Protein AF-A0A7C2F2J6-F1 (afdb_monomer_lite)

Structure (mmCIF, N/CA/C/O backbone):
data_AF-A0A7C2F2J6-F1
#
_entry.id   AF-A0A7C2F2J6-F1
#
loop_
_atom_site.group_PDB
_atom_site.id
_atom_site.type_symbol
_atom_site.label_atom_id
_atom_site.label_alt_id
_atom_site.label_comp_id
_atom_site.label_asym_id
_atom_site.label_entity_id
_atom_site.label_seq_id
_atom_site.pdbx_PDB_ins_code
_atom_site.Cartn_x
_atom_site.Cartn_y
_atom_site.Cartn_z
_atom_site.occupancy
_atom_site.B_iso_or_equiv
_atom_site.auth_seq_id
_atom_site.auth_comp_id
_atom_site.auth_asym_id
_atom_site.auth_atom_id
_atom_site.pdbx_PDB_model_num
ATOM 1 N N . MET A 1 1 ? 31.894 -34.879 18.250 1.00 80.88 1 MET A N 1
ATOM 2 C CA . MET A 1 1 ? 32.025 -33.458 18.671 1.00 80.88 1 MET A CA 1
ATOM 3 C C . MET A 1 1 ? 30.676 -32.780 18.484 1.00 80.88 1 MET A C 1
ATOM 5 O O . MET A 1 1 ? 29.931 -33.249 17.642 1.00 80.88 1 MET A O 1
ATOM 9 N N . ARG A 1 2 ? 30.322 -31.729 19.232 1.00 84.75 2 ARG A N 1
ATOM 10 C CA . ARG A 1 2 ? 29.063 -30.993 18.991 1.00 84.75 2 ARG A CA 1
ATOM 11 C C . ARG A 1 2 ? 29.305 -29.788 18.092 1.00 84.75 2 ARG A C 1
ATOM 13 O O . ARG A 1 2 ? 30.298 -29.083 18.260 1.00 84.75 2 ARG A O 1
ATOM 20 N N . CYS A 1 3 ? 28.419 -29.567 17.124 1.00 84.44 3 CYS A N 1
ATOM 21 C CA . CYS A 1 3 ? 28.500 -28.406 16.245 1.00 84.44 3 CYS A CA 1
ATOM 22 C C . CYS A 1 3 ? 28.241 -27.110 17.037 1.00 84.44 3 CYS A C 1
ATOM 24 O O . CYS A 1 3 ? 27.195 -27.014 17.674 1.00 84.44 3 CYS A O 1
ATOM 26 N N . PRO A 1 4 ? 29.103 -26.080 16.946 1.00 84.50 4 PRO A N 1
ATOM 27 C CA . PRO A 1 4 ? 28.895 -24.821 17.669 1.00 84.50 4 PRO A CA 1
ATOM 28 C C . PRO A 1 4 ? 27.676 -24.030 17.174 1.00 84.50 4 PRO A C 1
ATOM 30 O O . PRO A 1 4 ? 27.180 -23.166 17.882 1.00 84.50 4 PRO A O 1
ATOM 33 N N . LYS A 1 5 ? 27.198 -24.306 15.953 1.00 87.38 5 LYS A N 1
ATOM 34 C CA . LYS A 1 5 ? 26.094 -23.563 15.330 1.00 87.38 5 LYS A CA 1
ATOM 35 C C . LYS A 1 5 ? 24.719 -24.184 15.581 1.00 87.38 5 LYS A C 1
ATOM 37 O O . LYS A 1 5 ? 23.742 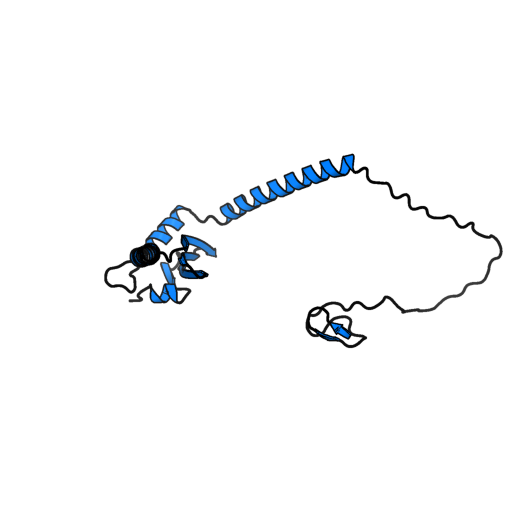-23.456 15.654 1.00 87.38 5 LYS A O 1
ATOM 42 N N . CYS A 1 6 ? 24.624 -25.512 15.649 1.00 90.75 6 CYS A N 1
ATOM 43 C CA . CYS A 1 6 ? 23.332 -26.212 15.733 1.00 90.75 6 CYS A CA 1
ATOM 44 C C . CYS A 1 6 ? 23.275 -27.300 16.813 1.00 90.75 6 CYS A C 1
ATOM 46 O O . CYS A 1 6 ? 22.290 -28.023 16.897 1.00 90.75 6 CYS A O 1
ATOM 48 N N . SER A 1 7 ? 24.330 -27.447 17.619 1.00 90.12 7 SER A N 1
ATOM 49 C CA . SER A 1 7 ? 24.439 -28.417 18.720 1.00 90.12 7 SER A CA 1
ATOM 50 C C . SER A 1 7 ? 24.309 -29.898 18.337 1.00 90.12 7 SER 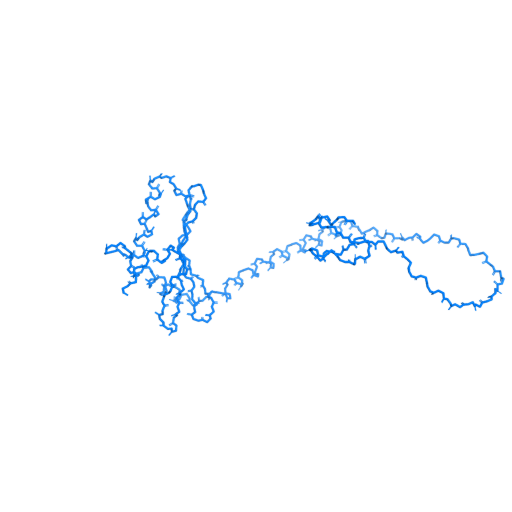A C 1
ATOM 52 O O . SER A 1 7 ? 24.452 -30.757 19.203 1.00 90.12 7 SER A O 1
ATOM 54 N N . THR A 1 8 ? 24.121 -30.221 17.054 1.00 91.00 8 THR A N 1
ATOM 55 C CA . THR A 1 8 ? 24.079 -31.594 16.542 1.00 91.00 8 THR A CA 1
ATOM 56 C C . THR A 1 8 ? 25.406 -32.309 16.797 1.00 91.00 8 THR A C 1
ATOM 58 O O . THR A 1 8 ? 26.483 -31.731 16.601 1.00 91.00 8 THR A O 1
ATOM 61 N N . GLU A 1 9 ? 25.337 -33.572 17.218 1.00 90.31 9 GLU A N 1
ATOM 62 C CA . GLU A 1 9 ? 26.512 -34.430 17.361 1.00 90.31 9 GLU A CA 1
ATOM 63 C C . GLU A 1 9 ? 27.071 -34.822 15.991 1.00 90.31 9 GLU A C 1
ATOM 65 O O . GLU A 1 9 ? 26.417 -35.456 15.168 1.00 90.31 9 GLU A O 1
ATOM 70 N N . THR A 1 10 ? 28.309 -34.406 15.741 1.00 83.81 10 THR A N 1
ATOM 71 C CA . THR A 1 10 ? 29.086 -34.713 14.544 1.00 83.81 10 THR A CA 1
ATOM 72 C C . THR A 1 10 ? 30.091 -35.831 14.826 1.00 83.81 10 THR A C 1
ATOM 74 O O . THR A 1 10 ? 30.872 -35.713 15.786 1.00 83.81 10 THR A O 1
ATOM 77 N N . PRO A 1 11 ? 30.157 -36.878 13.982 1.00 82.75 11 PRO A N 1
ATOM 78 C CA . PRO A 1 11 ? 31.212 -37.876 14.067 1.00 82.75 11 PRO A CA 1
ATOM 79 C C . PRO A 1 11 ? 32.572 -37.250 13.746 1.00 82.75 11 PRO A C 1
ATOM 81 O O . PRO A 1 11 ? 32.680 -36.231 13.064 1.00 82.75 11 PRO A O 1
ATOM 84 N N . ASN A 1 12 ? 33.631 -37.855 14.279 1.00 76.56 12 ASN A N 1
ATOM 85 C CA . ASN A 1 12 ? 34.980 -37.297 14.249 1.00 76.56 12 ASN A CA 1
ATOM 86 C C . ASN A 1 12 ? 35.609 -37.221 12.845 1.00 76.56 12 ASN A C 1
ATOM 88 O O . ASN A 1 12 ? 36.629 -36.549 12.709 1.00 76.56 12 ASN A O 1
ATOM 92 N N . GLU A 1 13 ? 35.021 -37.879 11.851 1.00 79.25 13 GLU A N 1
ATOM 93 C CA . GLU A 1 13 ? 35.526 -37.983 10.476 1.00 79.25 13 GLU A CA 1
ATOM 94 C C . GLU A 1 13 ? 34.664 -37.211 9.464 1.00 79.25 13 GLU A C 1
ATOM 96 O O . GLU A 1 13 ? 35.020 -37.110 8.293 1.00 79.25 13 GLU A O 1
ATOM 101 N N . ALA A 1 14 ? 33.534 -36.638 9.894 1.00 76.44 14 ALA A N 1
ATOM 102 C CA . ALA A 1 14 ? 32.680 -35.870 8.998 1.00 76.44 14 ALA A CA 1
ATOM 103 C C . ALA A 1 14 ? 33.333 -34.531 8.644 1.00 76.44 14 ALA A C 1
ATOM 105 O O . ALA A 1 14 ? 33.612 -33.731 9.528 1.00 76.44 14 ALA A O 1
ATOM 106 N N . LEU A 1 15 ? 33.509 -34.270 7.345 1.00 82.06 15 LEU A N 1
ATOM 107 C CA . LEU A 1 15 ? 34.025 -33.001 6.810 1.00 82.06 15 LEU A CA 1
ATOM 108 C C . LEU A 1 15 ? 33.108 -31.808 7.138 1.00 82.06 15 LEU A C 1
ATOM 110 O O . LEU A 1 15 ? 33.581 -30.691 7.356 1.00 82.06 15 LEU A O 1
ATOM 114 N N . CYS A 1 16 ? 31.798 -32.054 7.210 1.00 86.88 16 CYS A N 1
ATOM 115 C CA . CYS A 1 16 ? 30.771 -31.052 7.482 1.00 86.88 16 CYS A CA 1
ATOM 116 C C . CYS A 1 16 ? 29.768 -31.558 8.523 1.00 86.88 16 CYS A C 1
ATOM 118 O O . CYS A 1 16 ? 29.510 -32.756 8.638 1.00 86.88 16 CYS A O 1
ATOM 120 N N . CYS A 1 17 ? 29.149 -30.634 9.257 1.00 87.12 17 CYS A N 1
ATOM 121 C CA . CYS A 1 17 ? 28.048 -30.954 10.156 1.00 87.12 17 CYS A CA 1
ATOM 122 C C . CYS A 1 17 ? 26.805 -31.421 9.376 1.00 87.12 17 CYS A C 1
ATOM 124 O O . CYS A 1 17 ? 26.392 -30.714 8.456 1.00 87.12 17 CYS A O 1
ATOM 126 N N . PRO A 1 18 ? 26.154 -32.540 9.750 1.00 85.56 18 PRO A N 1
ATOM 127 C CA . PRO A 1 18 ? 24.974 -33.025 9.041 1.00 85.56 18 PRO A CA 1
ATOM 128 C C . PRO A 1 18 ? 23.754 -32.114 9.238 1.00 85.56 18 PRO A C 1
ATOM 130 O O . PRO A 1 18 ? 22.928 -32.015 8.340 1.00 85.56 18 PRO A O 1
ATOM 133 N N . GLY A 1 19 ? 23.658 -31.407 10.372 1.00 86.25 19 GLY A N 1
ATOM 134 C CA . GLY A 1 19 ? 22.521 -30.530 10.668 1.00 86.25 19 GLY A CA 1
ATOM 135 C C . GLY A 1 19 ? 22.554 -29.202 9.908 1.00 86.25 19 GLY A C 1
ATOM 136 O O . GLY A 1 19 ? 21.539 -28.758 9.385 1.00 86.25 19 GLY A O 1
ATOM 137 N N . CYS A 1 20 ? 23.720 -28.554 9.821 1.00 89.50 20 CYS A N 1
ATOM 138 C CA . CYS A 1 20 ? 23.822 -27.191 9.280 1.00 89.50 20 CYS A CA 1
ATOM 139 C C . CYS A 1 20 ? 24.872 -27.012 8.175 1.00 89.50 20 CYS A C 1
ATOM 141 O O . CYS A 1 20 ? 25.168 -25.876 7.803 1.00 89.50 20 CYS A O 1
ATOM 143 N N . LYS A 1 21 ? 25.466 -28.110 7.682 1.00 87.62 21 LYS A N 1
ATOM 144 C CA . LYS A 1 21 ? 26.523 -28.144 6.650 1.00 87.62 21 LYS A CA 1
ATOM 145 C C . LYS A 1 21 ? 27.760 -27.284 6.952 1.00 87.62 21 LYS A C 1
ATOM 147 O O . LYS A 1 21 ? 28.563 -27.028 6.062 1.00 87.62 21 LYS A O 1
ATOM 152 N N . LEU A 1 22 ? 27.951 -26.863 8.203 1.00 85.81 22 LEU A N 1
ATOM 153 C CA . LEU A 1 22 ? 29.124 -26.092 8.609 1.00 85.81 22 LEU A CA 1
ATOM 154 C C . LEU A 1 22 ? 30.382 -26.985 8.556 1.00 85.81 22 LEU A C 1
ATOM 156 O O . LEU A 1 22 ? 30.344 -28.074 9.140 1.00 85.81 22 LEU A O 1
ATOM 160 N N . PRO A 1 23 ? 31.481 -26.562 7.902 1.00 83.50 23 PRO A N 1
ATOM 161 C CA . PRO A 1 23 ? 32.717 -27.339 7.848 1.00 83.50 23 PRO A CA 1
ATOM 162 C C . PRO A 1 23 ? 33.289 -27.514 9.255 1.00 83.50 23 PRO A C 1
ATOM 164 O O . PRO A 1 23 ? 33.385 -26.555 10.026 1.00 83.50 23 PRO A O 1
ATOM 167 N N . THR A 1 24 ? 33.631 -28.748 9.626 1.00 75.00 24 THR A N 1
ATOM 168 C CA . THR A 1 24 ? 34.161 -29.003 10.968 1.00 75.00 24 THR A CA 1
ATOM 169 C C . THR A 1 24 ? 35.626 -28.580 11.054 1.00 75.00 24 THR A C 1
ATOM 171 O O . THR A 1 24 ? 36.406 -28.896 10.153 1.00 75.00 24 THR A O 1
ATOM 174 N N . PRO A 1 25 ? 36.047 -27.922 12.145 1.00 63.84 25 PRO A N 1
ATOM 175 C CA . PRO A 1 25 ? 37.443 -27.585 12.355 1.00 63.84 25 PRO A CA 1
ATOM 176 C C . PRO A 1 25 ? 38.203 -28.851 12.762 1.00 63.84 25 PRO A C 1
ATOM 178 O O . PRO A 1 25 ? 38.284 -29.185 13.943 1.00 63.84 25 PRO A O 1
ATOM 181 N N . LYS A 1 26 ? 38.761 -29.586 11.798 1.00 63.88 26 LYS A N 1
ATOM 182 C CA . LYS A 1 26 ? 39.763 -30.612 12.096 1.00 63.88 26 LYS A CA 1
ATOM 183 C C . LYS A 1 26 ? 41.024 -30.445 11.268 1.00 63.88 26 LYS A C 1
ATOM 185 O O . LYS A 1 26 ? 41.080 -30.784 10.096 1.00 63.88 26 LYS A O 1
ATOM 190 N N . GLY A 1 27 ? 42.030 -29.922 11.972 1.00 46.56 27 GLY A N 1
ATOM 191 C CA . GLY A 1 27 ? 43.364 -30.501 12.088 1.00 46.56 27 GLY A CA 1
ATOM 192 C C . GLY A 1 27 ? 43.947 -31.111 10.823 1.00 46.56 27 GLY A C 1
ATOM 193 O O . GLY A 1 27 ? 43.810 -32.309 10.600 1.00 46.56 27 GLY A O 1
ATOM 194 N N . ASN A 1 28 ? 44.701 -30.293 10.089 1.00 45.41 28 ASN A N 1
ATOM 195 C CA . ASN A 1 28 ? 45.751 -30.740 9.180 1.00 45.41 28 ASN A CA 1
ATOM 196 C C . ASN A 1 28 ? 46.657 -31.746 9.894 1.00 45.41 28 ASN A C 1
ATOM 198 O O . ASN A 1 28 ? 47.560 -31.349 10.626 1.00 45.41 28 ASN A O 1
ATOM 202 N N . ASN A 1 29 ? 46.417 -33.037 9.701 1.00 48.28 29 ASN A N 1
ATOM 203 C CA . ASN A 1 29 ? 47.310 -34.075 10.172 1.00 48.28 29 ASN A CA 1
ATOM 204 C C . ASN A 1 29 ? 47.144 -35.335 9.313 1.00 48.28 29 ASN A C 1
ATOM 206 O O . ASN A 1 29 ? 46.146 -36.039 9.392 1.00 48.28 29 ASN A O 1
ATOM 210 N N . TYR A 1 30 ? 48.206 -35.601 8.548 1.00 44.09 30 TYR A N 1
ATOM 211 C CA . TYR A 1 30 ? 48.602 -36.883 7.963 1.00 44.09 30 TYR A CA 1
ATOM 212 C C . TYR A 1 30 ? 47.801 -37.440 6.780 1.00 44.09 30 TYR A C 1
ATOM 214 O O . TYR A 1 30 ? 46.991 -38.343 6.927 1.00 44.09 30 TYR A O 1
ATOM 222 N N . LEU A 1 31 ? 48.269 -37.104 5.574 1.00 45.59 31 LEU A N 1
ATOM 223 C CA . LEU A 1 31 ? 48.591 -38.140 4.589 1.00 45.59 31 LEU A CA 1
ATOM 224 C C . LEU A 1 31 ? 50.066 -38.008 4.179 1.00 45.59 31 LEU A C 1
ATOM 226 O O . LEU A 1 31 ? 50.455 -37.200 3.341 1.00 45.59 31 LEU A O 1
ATOM 230 N N . LYS A 1 32 ? 50.897 -38.804 4.865 1.00 45.44 32 LYS A N 1
ATOM 231 C CA . LYS A 1 32 ? 52.253 -39.200 4.471 1.00 45.44 32 LYS A CA 1
ATOM 232 C C . LYS A 1 32 ? 52.131 -40.263 3.373 1.00 45.44 32 LYS A C 1
ATOM 234 O O . LYS A 1 32 ? 51.701 -41.374 3.662 1.00 45.44 32 LYS A O 1
ATOM 239 N N . THR A 1 33 ? 52.650 -39.981 2.188 1.00 43.94 33 THR A N 1
ATOM 240 C CA . THR A 1 33 ? 53.048 -40.985 1.182 1.00 43.94 33 THR A CA 1
ATOM 241 C C . THR A 1 33 ? 54.410 -40.547 0.638 1.00 43.94 33 THR A C 1
ATOM 243 O O . THR A 1 33 ? 54.524 -39.585 -0.105 1.00 43.94 33 THR A O 1
ATOM 246 N N . LYS A 1 34 ? 55.508 -40.953 1.290 1.00 40.62 34 LYS A N 1
ATOM 247 C CA . LYS A 1 34 ? 56.390 -42.075 0.908 1.00 40.62 34 LYS A CA 1
ATOM 248 C C . LYS A 1 34 ? 56.748 -42.114 -0.586 1.00 40.62 34 LYS A C 1
ATOM 250 O O . LYS A 1 34 ? 55.949 -42.558 -1.397 1.00 40.62 34 LYS A O 1
ATOM 255 N N . GLY A 1 35 ? 58.022 -41.828 -0.878 1.00 37.97 35 GLY A N 1
ATOM 256 C CA . GLY A 1 35 ? 58.762 -42.525 -1.934 1.00 37.97 35 GLY A CA 1
ATOM 257 C C . GLY A 1 35 ? 59.598 -41.649 -2.865 1.00 37.97 35 GLY A C 1
ATOM 258 O O . GLY A 1 35 ? 59.141 -41.316 -3.947 1.00 37.97 35 GLY A O 1
ATOM 259 N N . LYS A 1 36 ? 60.869 -41.395 -2.531 1.00 41.28 36 LYS A N 1
ATOM 260 C CA . LYS A 1 36 ? 62.009 -42.133 -3.114 1.00 41.28 36 LYS A CA 1
ATOM 261 C C . LYS A 1 36 ? 63.347 -41.560 -2.638 1.00 41.28 36 LYS A C 1
ATOM 263 O O . LYS A 1 36 ? 63.560 -40.359 -2.559 1.00 41.28 36 LYS A O 1
ATOM 268 N N . SER A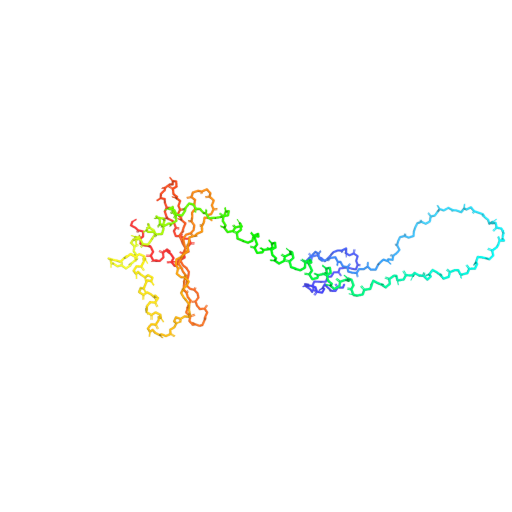 1 37 ? 64.207 -42.506 -2.288 1.00 41.19 37 SER A N 1
ATOM 269 C CA . SER A 1 37 ? 65.587 -42.386 -1.833 1.00 41.19 37 SER A CA 1
ATOM 270 C C . SER A 1 37 ? 66.523 -42.160 -3.019 1.00 41.19 37 SER A C 1
ATOM 272 O O . SER A 1 37 ? 66.458 -42.942 -3.965 1.00 41.19 37 SER A O 1
ATOM 274 N N . VAL A 1 38 ? 67.427 -41.177 -2.927 1.00 46.72 38 VAL A N 1
ATOM 275 C CA . VAL A 1 38 ? 68.755 -41.227 -3.561 1.00 46.72 38 VAL A CA 1
ATOM 276 C C . VAL A 1 38 ? 69.776 -40.565 -2.622 1.00 46.72 38 VAL A C 1
ATOM 278 O O . VAL A 1 38 ? 69.721 -39.368 -2.382 1.00 46.72 38 VAL A O 1
ATOM 281 N N . ARG A 1 39 ? 70.613 -41.443 -2.055 1.00 46.69 39 ARG A N 1
ATOM 282 C CA . ARG A 1 39 ? 72.011 -41.394 -1.566 1.00 46.69 39 ARG A CA 1
ATOM 283 C C . ARG A 1 39 ? 72.743 -40.082 -1.177 1.00 46.69 39 ARG A C 1
ATOM 285 O O . ARG A 1 39 ? 72.438 -39.009 -1.674 1.00 46.69 39 ARG A O 1
ATOM 292 N N . PRO A 1 40 ? 73.739 -40.208 -0.267 1.00 52.56 40 PRO A N 1
ATOM 293 C CA . PRO A 1 40 ? 74.298 -39.114 0.517 1.00 52.56 40 PRO A CA 1
ATOM 294 C C . PRO A 1 40 ? 75.471 -38.454 -0.203 1.00 52.56 40 PRO A C 1
ATOM 296 O O . PRO A 1 40 ? 76.320 -39.153 -0.751 1.00 52.56 40 PRO A O 1
ATOM 299 N N . ASP A 1 41 ? 75.556 -37.130 -0.121 1.00 46.06 41 ASP A N 1
ATOM 300 C CA . ASP A 1 41 ? 76.780 -36.428 -0.474 1.00 46.06 41 ASP A CA 1
ATOM 301 C C . ASP A 1 41 ? 77.221 -35.511 0.662 1.00 46.06 41 ASP A C 1
ATOM 303 O O . ASP A 1 41 ? 76.429 -34.864 1.357 1.00 46.06 41 ASP A O 1
ATOM 307 N N . ALA A 1 42 ? 78.515 -35.591 0.907 1.00 46.88 42 ALA A N 1
ATOM 308 C CA . ALA A 1 42 ? 79.192 -35.075 2.062 1.00 46.88 42 ALA A CA 1
ATOM 309 C C . ALA A 1 42 ? 79.417 -33.569 1.921 1.00 46.88 42 ALA A C 1
ATOM 311 O O . ALA A 1 42 ? 79.712 -33.042 0.854 1.00 46.88 42 ALA A O 1
ATOM 312 N N . GLY A 1 43 ? 79.396 -32.886 3.062 1.00 50.12 43 GLY A N 1
ATOM 313 C CA . GLY A 1 43 ? 80.071 -31.605 3.189 1.00 50.12 43 GLY A CA 1
ATOM 314 C C . GLY A 1 43 ? 79.207 -30.390 2.879 1.00 50.12 43 GLY A C 1
ATOM 315 O O . GLY A 1 43 ? 78.960 -30.037 1.733 1.00 50.12 43 GLY A O 1
ATOM 316 N N . LYS A 1 44 ? 78.888 -29.679 3.966 1.00 48.81 44 LYS A N 1
ATOM 317 C CA . LYS A 1 44 ? 78.910 -28.212 4.145 1.00 48.81 44 LYS A CA 1
ATOM 318 C C . LYS A 1 44 ? 77.717 -27.797 4.996 1.00 48.81 44 LYS A C 1
ATOM 320 O O . LYS A 1 44 ? 76.585 -27.751 4.538 1.00 48.81 44 LYS A O 1
ATOM 325 N N . LYS A 1 45 ? 78.002 -27.467 6.260 1.00 58.88 45 LYS A N 1
ATOM 326 C CA . LYS A 1 45 ? 77.071 -26.825 7.197 1.00 58.88 45 LYS A CA 1
ATOM 327 C C . LYS A 1 45 ? 76.500 -25.54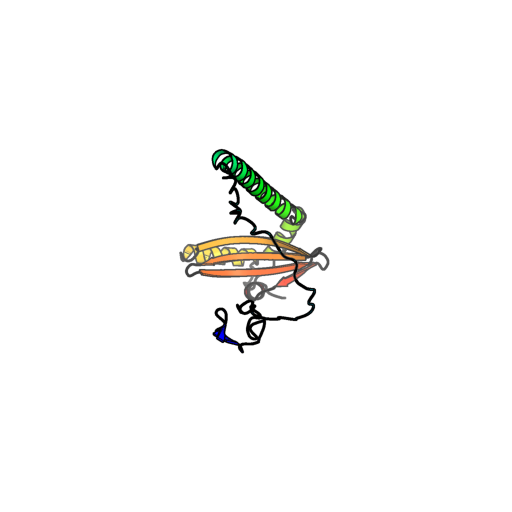6 6.553 1.00 58.88 45 LYS A C 1
ATOM 329 O O . LYS A 1 45 ? 77.270 -24.600 6.368 1.00 58.88 45 LYS A O 1
ATOM 334 N N . PRO A 1 46 ? 75.191 -25.446 6.255 1.00 49.94 46 PRO A N 1
ATOM 335 C CA . PRO A 1 46 ? 74.611 -24.174 5.867 1.00 49.94 46 PRO A CA 1
ATOM 336 C C . PRO A 1 46 ? 74.269 -23.374 7.128 1.00 49.94 46 PRO A C 1
ATOM 338 O O . PRO A 1 46 ? 73.506 -23.807 7.993 1.00 49.94 46 PRO A O 1
ATOM 341 N N . LYS A 1 47 ? 74.873 -22.186 7.231 1.00 51.28 47 LYS A N 1
ATOM 342 C CA . LYS A 1 47 ? 74.545 -21.139 8.205 1.00 51.28 47 LYS A CA 1
ATOM 343 C C . LYS A 1 47 ? 73.024 -20.936 8.262 1.00 51.28 47 LYS A C 1
ATOM 345 O O . LYS A 1 47 ? 72.400 -20.702 7.228 1.00 51.28 47 LYS A O 1
ATOM 350 N N . LYS A 1 48 ? 72.448 -20.947 9.471 1.00 46.75 48 LYS A N 1
ATOM 351 C CA . LYS A 1 48 ? 71.110 -20.402 9.754 1.00 46.75 48 LYS A CA 1
ATOM 352 C C . LYS A 1 48 ? 71.073 -18.940 9.291 1.00 46.75 48 LYS A C 1
ATOM 354 O O . LYS A 1 48 ? 71.475 -18.046 10.026 1.00 46.75 48 LYS A O 1
ATOM 359 N N . ARG A 1 49 ? 70.606 -18.688 8.068 1.00 47.53 49 ARG A N 1
ATOM 360 C CA . ARG A 1 49 ? 70.102 -17.372 7.672 1.00 47.53 49 ARG A CA 1
ATOM 361 C C . ARG A 1 49 ? 68.702 -17.259 8.258 1.00 47.53 49 ARG A C 1
ATOM 363 O O . ARG A 1 49 ? 67.778 -17.917 7.780 1.00 47.53 49 ARG A O 1
ATOM 370 N N . SER A 1 50 ? 68.556 -16.463 9.314 1.00 45.53 50 SER A N 1
ATOM 371 C CA . SER A 1 50 ? 67.249 -15.953 9.704 1.00 45.53 50 SER A CA 1
ATOM 372 C C . SER A 1 50 ? 66.667 -15.242 8.482 1.00 45.53 50 SER A C 1
ATOM 374 O O . SER A 1 50 ? 67.215 -14.266 7.978 1.00 45.53 50 SER A O 1
ATOM 376 N N . ARG A 1 51 ? 65.559 -15.761 7.951 1.00 50.91 51 ARG A N 1
ATOM 377 C CA . ARG A 1 51 ? 64.678 -14.965 7.098 1.00 50.91 51 ARG A CA 1
ATOM 378 C C . ARG A 1 51 ? 63.999 -13.964 8.019 1.00 50.91 51 ARG A C 1
ATOM 380 O O . ARG A 1 51 ? 62.895 -14.201 8.502 1.00 50.91 51 ARG A O 1
ATOM 387 N N . GLN A 1 52 ? 64.703 -12.878 8.307 1.00 51.06 52 GLN A N 1
ATOM 388 C CA . GLN A 1 52 ? 64.097 -11.658 8.797 1.00 51.06 52 GLN A CA 1
ATOM 389 C C . GLN A 1 52 ? 63.205 -11.189 7.645 1.00 51.06 52 GLN A C 1
ATOM 391 O O . GLN A 1 52 ? 63.670 -10.658 6.644 1.00 51.06 52 GLN A O 1
ATOM 396 N N . LYS A 1 53 ? 61.923 -11.569 7.698 1.00 52.88 53 LYS A N 1
ATOM 397 C CA . LYS A 1 53 ? 60.905 -10.962 6.848 1.00 52.88 53 LYS A CA 1
ATOM 398 C C . LYS A 1 53 ? 60.905 -9.496 7.243 1.00 52.88 53 LYS A C 1
ATOM 400 O O . LYS A 1 53 ? 60.390 -9.168 8.312 1.00 52.88 53 LYS A O 1
ATOM 405 N N . ASP A 1 54 ? 61.496 -8.661 6.400 1.00 48.69 54 ASP A N 1
ATOM 406 C CA . ASP A 1 54 ? 61.292 -7.224 6.433 1.00 48.69 54 ASP A CA 1
ATOM 407 C C . ASP A 1 54 ? 59.787 -6.988 6.332 1.00 48.69 54 ASP A C 1
ATOM 409 O O . ASP A 1 54 ? 59.182 -7.012 5.258 1.00 48.69 54 ASP A O 1
ATOM 413 N N . LYS A 1 55 ? 59.145 -6.828 7.492 1.00 52.25 55 LYS A N 1
ATOM 414 C CA . LYS A 1 55 ? 57.851 -6.175 7.575 1.00 52.25 55 LYS A CA 1
ATOM 415 C C . LYS A 1 55 ? 58.137 -4.743 7.150 1.00 52.25 55 LYS A C 1
ATOM 417 O O . LYS A 1 55 ? 58.525 -3.932 7.983 1.00 52.25 55 LYS A O 1
ATOM 422 N N . LYS A 1 56 ? 57.999 -4.452 5.852 1.00 56.16 56 LYS A N 1
ATOM 423 C CA . LYS A 1 56 ? 57.847 -3.079 5.369 1.00 56.16 56 LYS A CA 1
ATOM 424 C C . LYS A 1 56 ? 56.683 -2.490 6.158 1.00 56.16 56 LYS A C 1
ATOM 426 O O . LYS A 1 56 ? 55.528 -2.823 5.901 1.00 56.16 56 LYS A O 1
ATOM 431 N N . SER A 1 57 ? 57.008 -1.720 7.191 1.00 56.84 57 SER A N 1
ATOM 432 C CA . SER A 1 57 ? 56.053 -0.955 7.972 1.00 56.84 57 SER A CA 1
ATOM 433 C C . SER A 1 57 ? 55.395 0.007 6.999 1.00 56.84 57 SER A C 1
ATOM 435 O O . SER A 1 57 ? 56.030 0.930 6.494 1.00 56.84 57 SER A O 1
ATOM 437 N N . ILE A 1 58 ? 54.149 -0.281 6.643 1.00 60.47 58 ILE A N 1
ATOM 438 C CA . ILE A 1 58 ? 53.365 0.604 5.798 1.00 60.47 58 ILE A CA 1
ATOM 439 C C . ILE A 1 58 ? 53.175 1.877 6.623 1.00 60.47 58 ILE A C 1
ATOM 441 O O . ILE A 1 58 ? 52.611 1.818 7.715 1.00 60.47 58 ILE A O 1
ATOM 445 N N . ASN A 1 59 ? 53.721 2.999 6.150 1.00 55.12 59 ASN A N 1
ATOM 446 C CA . ASN A 1 59 ? 53.663 4.258 6.883 1.00 55.12 59 ASN A CA 1
ATOM 447 C C . ASN A 1 59 ? 52.190 4.667 7.060 1.00 55.12 59 ASN A C 1
ATOM 449 O O . ASN A 1 59 ? 51.516 4.926 6.057 1.00 55.12 59 ASN A O 1
ATOM 453 N N . PRO A 1 60 ? 51.679 4.767 8.302 1.00 59.66 60 PRO A N 1
ATOM 454 C CA . PRO A 1 60 ? 50.268 5.064 8.556 1.00 59.66 60 PRO A CA 1
ATOM 455 C C . PRO A 1 60 ? 49.850 6.431 7.995 1.00 59.66 60 PRO A C 1
ATOM 457 O O . PRO A 1 60 ? 48.689 6.630 7.657 1.00 59.66 60 PRO A O 1
ATOM 460 N N . LEU A 1 61 ? 50.813 7.335 7.795 1.00 66.50 61 LEU A N 1
ATOM 461 C CA . LEU A 1 61 ? 50.607 8.673 7.241 1.00 66.50 61 LEU A CA 1
ATOM 462 C C . LEU A 1 61 ? 50.133 8.674 5.772 1.00 66.50 61 LEU A C 1
ATOM 464 O O . LEU A 1 61 ? 49.517 9.639 5.339 1.00 66.50 61 LEU A O 1
ATOM 468 N N . ILE A 1 62 ? 50.384 7.595 5.017 1.00 62.69 62 ILE A N 1
ATOM 469 C CA . ILE A 1 62 ? 49.925 7.431 3.621 1.00 62.69 62 ILE A CA 1
ATOM 470 C C . ILE A 1 62 ? 48.648 6.582 3.558 1.00 62.69 62 ILE A C 1
ATOM 472 O O . ILE A 1 62 ? 47.794 6.796 2.702 1.00 62.69 62 ILE A O 1
ATOM 476 N N . VAL A 1 63 ? 48.483 5.634 4.485 1.00 65.56 63 VAL A N 1
ATOM 477 C CA . VAL A 1 63 ? 47.319 4.734 4.505 1.00 65.56 63 VAL A CA 1
ATOM 478 C C . VAL A 1 63 ? 46.041 5.493 4.845 1.00 65.56 63 VAL A C 1
ATOM 480 O O . VAL A 1 63 ? 45.029 5.291 4.186 1.00 65.56 63 VAL A O 1
ATOM 483 N N . VAL A 1 64 ? 46.090 6.388 5.835 1.00 68.25 64 VAL A N 1
ATOM 484 C CA . VAL A 1 64 ? 44.917 7.143 6.302 1.00 68.25 64 VAL A CA 1
ATOM 485 C C . VAL A 1 64 ? 44.267 7.998 5.198 1.00 68.25 64 VAL A C 1
ATOM 487 O O . VAL A 1 64 ? 43.063 7.839 4.997 1.00 68.25 64 VAL A O 1
ATOM 490 N N . PRO A 1 65 ? 44.988 8.845 4.432 1.00 69.81 65 PRO A N 1
ATOM 491 C CA . PRO A 1 65 ? 44.357 9.651 3.382 1.00 69.81 65 PRO A CA 1
ATOM 492 C C . PRO A 1 65 ? 43.815 8.807 2.221 1.00 69.81 65 PRO A C 1
ATOM 494 O O . PRO A 1 65 ? 42.743 9.107 1.702 1.00 69.81 65 PRO A O 1
ATOM 497 N N . VAL A 1 66 ? 44.495 7.717 1.844 1.00 75.44 66 VAL A N 1
ATOM 498 C CA . VAL A 1 66 ? 44.007 6.801 0.796 1.00 75.44 66 VAL A CA 1
ATOM 499 C C . VAL A 1 66 ? 42.716 6.114 1.235 1.00 75.44 66 VAL A C 1
ATOM 501 O O . VAL A 1 66 ? 41.762 6.037 0.465 1.00 75.44 66 VAL A O 1
ATOM 504 N N . LEU A 1 67 ? 42.655 5.653 2.485 1.00 73.12 67 LEU A N 1
ATOM 505 C CA . LEU A 1 67 ? 41.472 4.990 3.024 1.00 73.12 67 LEU A CA 1
ATOM 506 C C . LEU A 1 67 ? 40.289 5.964 3.123 1.00 73.12 67 LEU A C 1
ATOM 508 O O . LEU A 1 67 ? 39.166 5.592 2.802 1.00 73.12 67 LEU A O 1
ATOM 512 N N . LEU A 1 68 ? 40.546 7.228 3.469 1.00 73.88 68 LEU A N 1
ATOM 513 C CA . LEU A 1 68 ? 39.528 8.277 3.539 1.00 73.88 68 LEU A CA 1
ATOM 514 C C . LEU A 1 68 ? 38.952 8.625 2.153 1.00 73.88 68 LEU A C 1
ATOM 516 O O . LEU A 1 68 ? 37.737 8.731 2.009 1.00 73.88 68 LEU A O 1
ATOM 520 N N . ILE A 1 69 ? 39.793 8.703 1.115 1.00 76.44 69 ILE A N 1
ATOM 521 C CA . ILE A 1 69 ? 39.345 8.885 -0.279 1.00 76.44 69 ILE A CA 1
ATOM 522 C C . ILE A 1 69 ? 38.486 7.701 -0.737 1.00 76.44 69 ILE A C 1
ATOM 524 O O . ILE A 1 69 ? 37.438 7.899 -1.346 1.00 76.44 69 ILE A O 1
ATOM 528 N N . VAL A 1 70 ? 38.889 6.470 -0.408 1.00 75.44 70 VAL A N 1
ATOM 529 C CA . VAL A 1 70 ? 38.107 5.266 -0.725 1.00 75.44 70 VAL A CA 1
ATOM 530 C C . VAL A 1 70 ? 36.743 5.311 -0.027 1.00 75.44 70 VAL A C 1
ATOM 532 O O . VAL A 1 70 ? 35.731 5.095 -0.682 1.00 75.44 70 VAL A O 1
ATOM 535 N N . VAL A 1 71 ? 36.676 5.666 1.260 1.00 73.81 71 VAL A N 1
ATOM 536 C CA . VAL A 1 71 ? 35.399 5.791 1.989 1.00 73.81 71 VAL A CA 1
ATOM 537 C C . VAL A 1 71 ? 34.476 6.831 1.345 1.00 73.81 71 VAL A C 1
ATOM 539 O O . VAL A 1 71 ? 33.288 6.560 1.182 1.00 73.81 71 VAL A O 1
ATOM 542 N N . ILE A 1 72 ? 35.006 7.981 0.919 1.00 72.75 72 ILE A N 1
ATOM 543 C CA . ILE A 1 72 ? 34.214 9.019 0.242 1.00 72.75 72 ILE A CA 1
ATOM 544 C C . ILE A 1 72 ? 33.717 8.532 -1.124 1.00 72.75 72 ILE A C 1
ATOM 546 O O . ILE A 1 72 ? 32.543 8.705 -1.437 1.00 72.75 72 ILE A O 1
ATOM 550 N N . LEU A 1 73 ? 34.569 7.884 -1.925 1.00 68.81 73 LEU A N 1
ATOM 551 C CA . LEU A 1 73 ? 34.181 7.373 -3.244 1.00 68.81 73 LEU A CA 1
ATOM 552 C C . LEU A 1 73 ? 33.138 6.251 -3.150 1.00 68.81 73 LEU A C 1
ATOM 554 O O . LEU A 1 73 ? 32.189 6.238 -3.931 1.00 68.81 73 LEU A O 1
ATOM 558 N N . PHE A 1 74 ? 33.264 5.341 -2.180 1.00 68.56 74 PHE A N 1
ATOM 559 C CA . PHE A 1 74 ? 32.269 4.289 -1.951 1.00 68.56 74 PHE A CA 1
ATOM 560 C C . PHE A 1 74 ? 30.972 4.830 -1.332 1.00 68.56 74 PHE A C 1
ATOM 562 O O . PHE A 1 74 ? 29.898 4.353 -1.691 1.00 68.56 74 PHE A O 1
ATOM 569 N N . GLY A 1 75 ? 31.044 5.835 -0.453 1.00 63.62 75 GLY A N 1
ATOM 570 C CA . GLY A 1 75 ? 29.864 6.496 0.116 1.00 63.62 75 GLY A CA 1
ATOM 571 C C . GLY A 1 75 ? 29.092 7.336 -0.906 1.00 63.62 75 GLY A C 1
ATOM 572 O O . GLY A 1 75 ? 27.867 7.289 -0.948 1.00 63.62 75 GLY A O 1
ATOM 573 N N . ALA A 1 76 ? 29.791 8.063 -1.781 1.00 63.22 76 ALA A N 1
ATOM 574 C CA . ALA A 1 76 ? 29.161 8.809 -2.868 1.00 63.22 76 ALA A CA 1
ATOM 575 C C . ALA A 1 76 ? 28.617 7.868 -3.957 1.00 63.22 76 ALA A C 1
ATOM 577 O O . ALA A 1 76 ? 27.507 8.061 -4.449 1.00 63.22 76 ALA A O 1
ATOM 578 N N . GLY A 1 77 ? 29.366 6.814 -4.298 1.00 63.12 77 GLY A N 1
ATOM 579 C CA . GLY A 1 77 ? 28.938 5.812 -5.271 1.00 63.12 77 GLY A CA 1
ATOM 580 C C . GLY A 1 77 ? 27.697 5.034 -4.827 1.00 63.12 77 GLY A C 1
ATOM 581 O O . GLY A 1 77 ? 26.822 4.780 -5.651 1.00 63.12 77 GLY A O 1
ATOM 582 N N . SER A 1 78 ? 27.575 4.701 -3.536 1.00 63.72 78 SER A N 1
ATOM 583 C CA . SER A 1 78 ? 26.371 4.044 -3.014 1.00 63.72 78 SER A CA 1
ATOM 584 C C . SER A 1 78 ? 25.151 4.964 -3.053 1.00 63.72 78 SER A C 1
ATOM 586 O O . SER A 1 78 ? 24.079 4.506 -3.434 1.00 63.72 78 SER A O 1
ATOM 588 N N . TYR A 1 79 ? 25.314 6.258 -2.755 1.00 61.09 79 TYR A N 1
ATOM 589 C CA . TYR A 1 79 ? 24.224 7.232 -2.830 1.00 61.09 79 TYR A CA 1
ATOM 590 C C . TYR A 1 79 ? 23.686 7.378 -4.263 1.00 61.09 79 TYR A C 1
ATOM 592 O O . TYR A 1 79 ? 22.486 7.220 -4.488 1.00 61.09 79 TYR A O 1
ATOM 600 N N . ILE A 1 80 ? 24.575 7.554 -5.249 1.00 63.47 80 ILE A N 1
ATOM 601 C CA . ILE A 1 80 ? 24.199 7.645 -6.673 1.00 63.47 80 ILE A CA 1
ATOM 602 C C . ILE A 1 80 ? 23.576 6.330 -7.168 1.00 63.47 80 ILE A C 1
ATOM 604 O O . ILE A 1 80 ? 22.608 6.341 -7.926 1.00 63.47 80 ILE A O 1
ATOM 608 N N . ALA A 1 81 ? 24.087 5.179 -6.720 1.00 59.38 81 ALA A N 1
ATOM 609 C CA . ALA A 1 81 ? 23.496 3.892 -7.064 1.00 59.38 81 ALA A CA 1
ATOM 610 C C . ALA A 1 81 ? 22.075 3.753 -6.500 1.00 59.38 81 ALA A C 1
ATOM 612 O O . ALA A 1 81 ? 21.201 3.271 -7.211 1.00 59.38 81 ALA A O 1
ATOM 613 N N . THR A 1 82 ? 21.810 4.202 -5.266 1.00 61.03 82 THR A N 1
ATOM 614 C CA . THR A 1 82 ? 20.456 4.135 -4.690 1.00 61.03 82 THR A CA 1
ATOM 615 C C . THR A 1 82 ? 19.453 5.038 -5.401 1.00 61.03 82 THR A C 1
ATOM 617 O O . THR A 1 82 ? 18.318 4.611 -5.604 1.00 61.03 82 THR A O 1
ATOM 620 N N . THR A 1 83 ? 19.854 6.236 -5.838 1.00 59.50 83 THR A N 1
ATOM 621 C CA . THR A 1 83 ? 18.953 7.138 -6.572 1.00 59.50 83 THR A CA 1
ATOM 622 C C . THR A 1 83 ? 18.664 6.616 -7.979 1.00 59.50 83 THR A C 1
ATOM 624 O O . THR A 1 83 ? 17.507 6.565 -8.383 1.00 59.50 83 THR A O 1
ATOM 627 N N . LEU A 1 84 ? 19.679 6.113 -8.691 1.00 57.09 84 LEU A N 1
ATOM 628 C CA . LEU A 1 84 ? 19.487 5.509 -10.016 1.00 57.09 84 LEU A CA 1
ATOM 629 C C . LEU A 1 84 ? 18.671 4.208 -9.956 1.00 57.09 84 LEU A C 1
ATOM 631 O O . LEU A 1 84 ? 17.915 3.909 -10.876 1.00 57.09 84 LEU A O 1
ATOM 635 N N . PHE A 1 85 ? 18.786 3.431 -8.874 1.00 58.47 85 PHE A N 1
ATOM 636 C CA . PHE A 1 85 ? 17.972 2.226 -8.684 1.00 58.47 85 PHE A CA 1
ATOM 637 C C . PHE A 1 85 ? 16.508 2.558 -8.355 1.00 58.47 85 PHE A C 1
ATOM 639 O O . PHE A 1 85 ? 15.617 1.798 -8.731 1.00 58.47 85 PHE A O 1
ATOM 646 N N . GLN A 1 86 ? 16.247 3.692 -7.694 1.00 55.78 86 GLN A N 1
ATOM 647 C CA . GLN A 1 86 ? 14.890 4.215 -7.508 1.00 55.78 86 GLN A CA 1
ATOM 648 C C . GLN A 1 86 ? 14.284 4.705 -8.826 1.00 55.78 86 GLN A C 1
ATOM 650 O O . GLN A 1 86 ? 13.136 4.381 -9.111 1.00 55.78 86 GLN A O 1
ATOM 655 N N . GLU A 1 87 ? 15.050 5.415 -9.658 1.00 53.69 87 GLU A N 1
ATOM 656 C CA . GLU A 1 87 ? 14.585 5.879 -10.973 1.00 53.69 87 GLU A CA 1
ATOM 657 C C . GLU A 1 87 ? 14.360 4.723 -11.957 1.00 53.69 87 GLU A C 1
ATOM 659 O O . GLU A 1 87 ? 13.380 4.729 -12.695 1.00 53.69 87 GLU A O 1
ATOM 664 N N . ALA A 1 88 ? 15.193 3.679 -11.929 1.00 54.50 88 ALA A N 1
ATOM 665 C CA . ALA A 1 88 ? 15.008 2.498 -12.778 1.00 54.50 88 ALA A CA 1
ATOM 666 C C . ALA A 1 88 ? 13.735 1.693 -12.443 1.00 54.50 88 ALA A C 1
ATOM 668 O O . ALA A 1 88 ? 13.255 0.929 -13.280 1.00 54.50 88 ALA A O 1
ATOM 669 N N . GLN A 1 89 ? 13.186 1.858 -11.235 1.00 55.88 89 GLN A N 1
ATOM 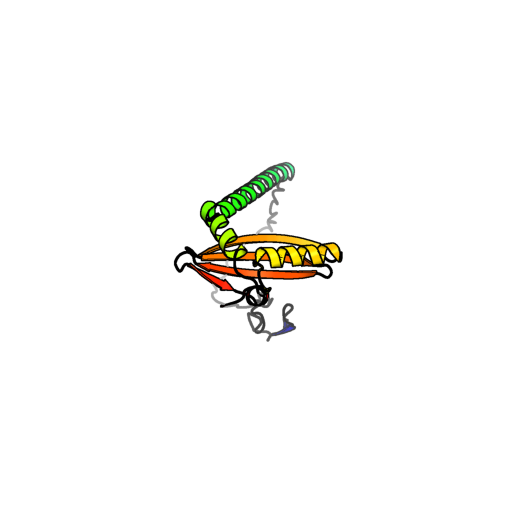670 C CA . GLN A 1 89 ? 11.896 1.291 -10.830 1.00 55.88 89 GLN A CA 1
ATOM 671 C C . GLN A 1 89 ? 10.764 2.323 -10.828 1.00 55.88 89 GLN A C 1
ATOM 673 O O . GLN A 1 89 ? 9.635 1.979 -10.486 1.00 55.88 89 GLN A O 1
ATOM 678 N N . ALA A 1 90 ? 11.016 3.578 -11.197 1.00 56.97 90 ALA A N 1
ATOM 679 C CA . ALA A 1 90 ? 9.966 4.575 -11.301 1.00 56.97 90 ALA A CA 1
ATOM 680 C C . ALA A 1 90 ? 9.168 4.308 -12.587 1.00 56.97 90 ALA A C 1
ATOM 682 O O . ALA A 1 90 ? 9.542 4.725 -13.679 1.00 56.97 90 ALA A O 1
ATOM 683 N N . GLY A 1 91 ? 8.076 3.547 -12.467 1.00 61.16 91 GLY A N 1
ATOM 684 C CA . GLY A 1 91 ? 7.066 3.443 -13.523 1.00 61.16 91 GLY A CA 1
ATOM 685 C C . GLY A 1 91 ? 6.554 4.827 -13.953 1.00 61.16 91 GLY A C 1
ATOM 686 O O . GLY A 1 91 ? 6.734 5.808 -13.237 1.00 61.16 91 GLY A O 1
ATOM 687 N N . ASP A 1 92 ? 5.912 4.906 -15.120 1.00 72.62 92 ASP A N 1
ATOM 688 C CA . ASP A 1 92 ? 5.387 6.166 -15.665 1.00 72.62 92 ASP A CA 1
ATOM 689 C C . ASP A 1 92 ? 4.558 6.921 -14.599 1.00 72.62 92 ASP A C 1
ATOM 691 O O . ASP A 1 92 ? 3.546 6.375 -14.137 1.00 72.62 92 ASP A O 1
ATOM 695 N N . PRO A 1 93 ? 4.958 8.136 -14.170 1.00 65.88 93 PRO A N 1
ATOM 696 C CA . PRO A 1 93 ? 4.306 8.847 -13.071 1.00 65.88 93 PRO A CA 1
ATOM 697 C C . PRO A 1 93 ? 2.815 9.094 -13.333 1.00 65.88 93 PRO A C 1
ATOM 699 O O . PRO A 1 93 ? 2.019 9.050 -12.395 1.00 65.88 93 PRO A O 1
ATOM 702 N N . GLY A 1 94 ? 2.405 9.256 -14.598 1.00 76.75 94 GLY A N 1
ATOM 703 C CA . GLY A 1 94 ? 0.988 9.386 -14.951 1.00 76.75 94 GLY A CA 1
ATOM 704 C C . GLY A 1 94 ? 0.185 8.108 -14.691 1.00 76.75 94 GLY A C 1
ATOM 705 O O . GLY A 1 94 ? -0.990 8.165 -14.331 1.00 76.75 94 GLY A O 1
ATOM 706 N N . SER A 1 95 ? 0.824 6.941 -14.813 1.00 81.81 95 SER A N 1
ATOM 707 C CA . SER A 1 95 ? 0.183 5.651 -14.544 1.00 81.81 95 SER A CA 1
ATOM 708 C C . SER A 1 95 ? -0.020 5.398 -13.048 1.00 81.81 95 SER A C 1
ATOM 710 O O . SER A 1 95 ? -1.035 4.818 -12.667 1.00 81.81 95 SER A O 1
ATOM 712 N N . MET A 1 96 ? 0.900 5.865 -12.196 1.00 87.94 96 MET A N 1
ATOM 713 C CA . MET A 1 96 ? 0.830 5.648 -10.746 1.00 87.94 96 MET A CA 1
ATOM 714 C C . MET A 1 96 ? -0.340 6.390 -10.102 1.00 87.94 96 MET A C 1
ATOM 716 O O . MET A 1 96 ? -1.067 5.796 -9.306 1.00 87.94 96 MET A O 1
ATOM 720 N N . GLU A 1 97 ? -0.555 7.651 -10.480 1.00 90.19 97 GLU A N 1
ATOM 721 C CA . GLU A 1 97 ? -1.670 8.446 -9.957 1.00 90.19 97 GLU A CA 1
ATOM 722 C C . GLU A 1 97 ? -3.012 7.848 -10.388 1.00 90.19 97 GLU A C 1
ATOM 724 O O . GLU A 1 97 ? -3.881 7.606 -9.556 1.00 90.19 97 GLU A O 1
ATOM 729 N N . ALA A 1 98 ? -3.147 7.479 -11.666 1.00 90.75 98 ALA A N 1
ATOM 730 C CA . ALA A 1 98 ? -4.357 6.838 -12.173 1.00 90.75 98 ALA A CA 1
ATOM 731 C C . ALA A 1 98 ? -4.672 5.512 -11.452 1.00 90.75 98 ALA A C 1
ATOM 733 O O . ALA A 1 98 ? -5.835 5.214 -11.170 1.00 90.75 98 ALA A O 1
ATOM 734 N N . ILE A 1 99 ? -3.645 4.717 -11.125 1.00 94.25 99 ILE A N 1
ATOM 735 C CA . ILE A 1 99 ? -3.796 3.493 -10.326 1.00 94.25 99 ILE A CA 1
ATOM 736 C C . ILE A 1 99 ? -4.289 3.821 -8.916 1.00 94.25 99 ILE A C 1
ATOM 738 O O . ILE A 1 99 ? -5.212 3.160 -8.433 1.00 94.25 99 ILE A O 1
ATOM 742 N N . LEU A 1 100 ? -3.695 4.823 -8.260 1.00 95.62 100 LEU A N 1
ATOM 743 C CA . LEU A 1 100 ? -4.105 5.248 -6.923 1.00 95.62 100 LEU A CA 1
ATOM 744 C C . LEU A 1 100 ? -5.549 5.717 -6.912 1.00 95.62 100 LEU A C 1
ATOM 746 O O . LEU A 1 100 ? -6.325 5.192 -6.120 1.00 95.62 100 LEU A O 1
ATOM 750 N N . THR A 1 101 ? -5.927 6.627 -7.812 1.00 95.62 101 THR A N 1
ATOM 751 C CA . THR A 1 101 ? -7.307 7.111 -7.938 1.00 95.62 101 THR A CA 1
ATOM 752 C C . THR A 1 101 ? -8.276 5.945 -8.124 1.00 95.62 101 THR A C 1
ATOM 754 O O . THR A 1 101 ? -9.325 5.895 -7.484 1.00 95.62 101 THR A O 1
ATOM 757 N N . LYS A 1 102 ? -7.907 4.957 -8.950 1.00 95.12 102 LYS A N 1
ATOM 758 C CA . LYS A 1 102 ? -8.745 3.784 -9.196 1.00 95.12 102 LYS A CA 1
ATOM 759 C C . LYS A 1 102 ? -8.921 2.905 -7.954 1.00 95.12 102 LYS A C 1
ATOM 761 O O . LYS A 1 102 ? -10.029 2.436 -7.721 1.00 95.12 102 LYS A O 1
ATOM 766 N N . VAL A 1 103 ? -7.860 2.648 -7.183 1.00 96.81 103 VAL A N 1
ATOM 767 C CA . VAL A 1 103 ? -7.945 1.827 -5.956 1.00 96.81 103 VAL A CA 1
ATOM 768 C C . VAL A 1 103 ? -8.658 2.575 -4.830 1.00 96.81 103 VAL A C 1
ATOM 770 O O . VAL A 1 103 ? -9.484 1.983 -4.141 1.00 96.81 103 VAL A O 1
ATOM 773 N N . ARG A 1 104 ? -8.376 3.870 -4.671 1.00 97.19 104 ARG A N 1
ATOM 774 C CA . ARG A 1 104 ? -9.007 4.749 -3.678 1.00 97.19 104 ARG A CA 1
ATOM 775 C C . ARG A 1 104 ? -10.515 4.845 -3.869 1.00 97.19 104 ARG A C 1
ATOM 777 O O . ARG A 1 104 ? -11.252 4.677 -2.905 1.00 97.19 104 ARG A O 1
ATOM 784 N N . GLY A 1 105 ? -10.962 4.994 -5.116 1.00 96.38 105 GLY A N 1
ATOM 785 C CA . GLY A 1 105 ? -12.377 5.075 -5.478 1.00 96.38 105 GLY A CA 1
ATOM 786 C C . GLY A 1 105 ? -13.139 3.744 -5.492 1.00 96.38 105 GLY A C 1
ATOM 787 O O . GLY A 1 105 ? -14.302 3.729 -5.890 1.00 96.38 105 GLY A O 1
ATOM 788 N N . LEU A 1 106 ? -12.524 2.618 -5.106 1.00 95.38 106 LEU A N 1
ATOM 789 C CA . LEU A 1 106 ? -13.256 1.355 -4.980 1.00 95.38 106 LEU A CA 1
ATOM 790 C C . LEU A 1 106 ? -14.317 1.452 -3.875 1.00 95.38 106 LEU A C 1
ATOM 792 O O . LEU A 1 106 ? -14.081 2.121 -2.869 1.00 95.38 106 LEU A O 1
ATOM 796 N N . PRO A 1 107 ? -15.458 0.754 -4.007 1.00 96.44 107 PRO A N 1
ATOM 797 C CA . PRO A 1 107 ? -16.425 0.672 -2.925 1.00 96.44 107 PRO A CA 1
ATOM 798 C C . PRO A 1 107 ? -15.816 -0.076 -1.734 1.00 96.44 107 PRO A C 1
ATOM 800 O O . PRO A 1 107 ? -15.225 -1.154 -1.880 1.00 96.44 107 PRO A O 1
ATOM 803 N N . SER A 1 108 ? -15.973 0.495 -0.544 1.00 96.50 108 SER A N 1
ATOM 804 C CA . SER A 1 108 ? -15.602 -0.178 0.694 1.00 96.50 108 SER A CA 1
ATOM 805 C C . SER A 1 108 ? -16.711 -1.118 1.180 1.00 96.50 108 SER A C 1
ATOM 807 O O . SER A 1 108 ? -17.828 -1.154 0.659 1.00 96.50 108 SER A O 1
ATOM 809 N N . SER A 1 109 ? -16.416 -1.883 2.226 1.00 94.25 109 SER A N 1
ATOM 810 C CA . SER A 1 109 ? -17.395 -2.680 2.961 1.00 94.25 109 SER A CA 1
ATOM 811 C C . SER A 1 109 ? -18.411 -1.832 3.735 1.00 94.25 109 SER A C 1
ATOM 813 O O . SER A 1 109 ? -19.438 -2.367 4.149 1.00 94.25 109 SER A O 1
ATOM 815 N N . GLN A 1 110 ? -18.130 -0.544 3.964 1.00 93.69 110 GLN A N 1
ATOM 816 C CA . GLN A 1 110 ? -19.070 0.390 4.582 1.00 93.69 110 GLN A CA 1
ATOM 817 C C . GLN A 1 110 ? -19.979 1.001 3.509 1.00 93.69 110 GLN A C 1
ATOM 819 O O . GLN A 1 110 ? -19.531 1.374 2.425 1.00 93.69 110 GLN A O 1
ATOM 824 N N . GLU A 1 111 ? -21.275 1.086 3.805 1.00 92.44 111 GLU A N 1
ATOM 825 C CA . GLU A 1 111 ? -22.277 1.575 2.859 1.00 92.44 111 GLU A CA 1
ATOM 826 C C . GLU A 1 111 ? -22.000 3.028 2.448 1.00 92.44 111 GLU A C 1
ATOM 828 O O . GLU A 1 111 ? -21.792 3.895 3.295 1.00 92.44 111 GLU A O 1
ATOM 833 N N . GLY A 1 112 ? -21.978 3.278 1.134 1.00 93.44 112 GLY A N 1
ATOM 834 C CA . GLY A 1 112 ? -21.782 4.613 0.564 1.00 93.44 112 GLY A CA 1
ATOM 835 C C . GLY A 1 112 ? -20.365 5.185 0.675 1.00 93.44 112 GLY A C 1
ATOM 836 O O . GLY A 1 112 ? -20.176 6.335 0.294 1.00 93.44 112 GLY A O 1
ATOM 837 N N . LYS A 1 113 ? -19.383 4.418 1.167 1.00 96.00 113 LYS A N 1
ATOM 838 C CA . LYS A 1 113 ? -17.998 4.881 1.349 1.00 96.00 113 LYS A CA 1
ATOM 839 C C . LYS A 1 113 ? -17.024 4.207 0.403 1.00 96.00 113 LYS A C 1
ATOM 841 O O . LYS A 1 113 ? -17.140 3.009 0.124 1.00 96.00 113 LYS A O 1
ATOM 846 N N . THR A 1 114 ? -16.020 4.957 -0.021 1.00 97.44 114 THR A N 1
ATOM 847 C CA . THR A 1 114 ? -14.890 4.442 -0.788 1.00 97.44 114 THR A CA 1
ATOM 848 C C . THR A 1 114 ? -13.831 3.813 0.120 1.00 97.44 114 THR A C 1
ATOM 850 O O . THR A 1 114 ? -13.873 3.932 1.347 1.00 97.44 114 THR A O 1
ATOM 853 N N . VAL A 1 115 ? -12.878 3.094 -0.474 1.00 97.31 115 VAL A N 1
ATOM 854 C CA . VAL A 1 115 ? -11.721 2.556 0.254 1.00 97.31 115 VAL A CA 1
ATOM 855 C C . VAL A 1 115 ? -10.891 3.691 0.863 1.00 97.31 115 VAL A C 1
ATOM 857 O O . VAL A 1 115 ? -10.382 3.521 1.968 1.00 97.31 115 VAL A O 1
ATOM 860 N N . GLU A 1 116 ? -10.771 4.835 0.183 1.00 97.44 116 GLU A N 1
ATOM 861 C CA . GLU A 1 116 ? -10.110 6.029 0.727 1.00 97.44 116 GLU A CA 1
ATOM 862 C C . GLU A 1 116 ? -10.807 6.533 1.991 1.00 97.44 116 GLU A C 1
ATOM 864 O O . GLU A 1 116 ? -10.164 6.556 3.040 1.00 97.44 116 GLU A O 1
ATOM 869 N N . ASP A 1 117 ? -12.120 6.780 1.927 1.00 97.62 117 ASP A N 1
ATOM 870 C CA . ASP A 1 117 ? -12.906 7.247 3.080 1.00 97.62 117 ASP A CA 1
ATOM 871 C C . ASP A 1 117 ? -12.763 6.295 4.278 1.00 97.62 117 ASP A C 1
ATOM 873 O O . ASP A 1 117 ? -12.553 6.718 5.411 1.00 97.62 117 ASP A O 1
ATOM 877 N N . TYR A 1 118 ? -12.811 4.979 4.029 1.00 97.06 118 TYR A N 1
ATOM 878 C CA . TYR A 1 118 ? -12.648 3.973 5.079 1.00 97.06 118 TYR A CA 1
ATOM 879 C C . TYR A 1 118 ? -11.310 4.110 5.822 1.00 97.06 118 TYR A C 1
ATOM 881 O O . TYR A 1 118 ? -11.259 3.958 7.045 1.00 97.06 118 TYR A O 1
ATOM 889 N N . PHE A 1 119 ? -10.207 4.323 5.097 1.00 97.88 119 PHE A N 1
ATOM 890 C CA . PHE A 1 119 ? -8.888 4.433 5.718 1.00 97.88 119 PHE A CA 1
ATOM 891 C C . PHE A 1 119 ? -8.651 5.799 6.351 1.00 97.88 119 PHE A C 1
ATOM 893 O O . PHE A 1 119 ? -7.994 5.848 7.391 1.00 97.88 119 PHE A O 1
ATOM 900 N N . GLU A 1 120 ? -9.195 6.873 5.779 1.00 97.81 120 GLU A N 1
ATOM 901 C CA . GLU A 1 120 ? -9.184 8.194 6.410 1.00 97.81 120 GLU A CA 1
ATOM 902 C C . GLU A 1 120 ? -9.900 8.151 7.762 1.00 97.81 120 GLU A C 1
ATOM 904 O O . GLU A 1 120 ? -9.275 8.473 8.775 1.00 97.81 120 GLU A O 1
ATOM 909 N N . ASP A 1 121 ? -11.118 7.598 7.809 1.00 97.81 121 ASP A N 1
ATOM 910 C CA . ASP A 1 121 ? -11.876 7.407 9.050 1.00 97.81 121 ASP A CA 1
ATOM 911 C C . ASP A 1 121 ? -11.088 6.589 10.080 1.00 97.81 121 ASP A C 1
ATOM 913 O O . ASP A 1 121 ? -11.088 6.893 11.270 1.00 97.81 121 ASP A O 1
ATOM 917 N N . LYS A 1 122 ? -10.408 5.518 9.646 1.00 96.94 122 LYS A N 1
ATOM 918 C CA . LYS A 1 122 ? -9.648 4.644 10.554 1.00 96.94 122 LYS A CA 1
ATOM 919 C C . LYS A 1 122 ? -8.410 5.323 11.123 1.00 96.94 122 LYS A C 1
ATOM 921 O O . LYS A 1 122 ? -8.097 5.136 12.300 1.00 96.94 122 LYS A O 1
ATOM 926 N N . VAL A 1 123 ? -7.701 6.093 10.303 1.00 98.12 123 VAL A N 1
ATOM 927 C CA . VAL A 1 123 ? -6.540 6.861 10.758 1.00 98.12 123 VAL A CA 1
ATOM 928 C C . VAL A 1 123 ? -6.982 7.986 11.692 1.00 98.12 123 VAL A C 1
ATOM 930 O O . VAL A 1 123 ? -6.316 8.212 12.703 1.00 98.12 123 VAL A O 1
ATOM 933 N N . GLU A 1 124 ? -8.098 8.655 11.399 1.00 98.19 124 GLU A N 1
ATOM 934 C CA . GLU A 1 124 ? -8.686 9.682 12.264 1.00 98.19 124 GLU A CA 1
ATOM 935 C C . GLU A 1 124 ? -9.165 9.090 13.597 1.00 98.19 124 GLU A C 1
ATOM 937 O O . GLU A 1 124 ? -8.737 9.554 14.650 1.00 98.19 124 GLU A O 1
ATOM 942 N N . GLU A 1 125 ? -9.899 7.972 13.581 1.00 98.06 125 GLU A N 1
ATOM 943 C CA . GLU A 1 125 ? -10.323 7.243 14.786 1.00 98.06 125 GLU A CA 1
ATOM 944 C C . GLU A 1 125 ? -9.124 6.861 15.670 1.00 98.06 125 GLU A C 1
ATOM 946 O O . GLU A 1 125 ? -9.142 7.038 16.893 1.00 98.06 125 GLU A O 1
ATOM 951 N N . SER A 1 126 ? -8.047 6.350 15.064 1.00 97.62 126 SER A N 1
ATOM 952 C CA . SER A 1 126 ? -6.824 6.017 15.795 1.00 97.62 126 SER A CA 1
ATOM 953 C C . SER A 1 126 ? -6.111 7.261 16.335 1.00 97.62 126 SER A C 1
ATOM 955 O O . SER A 1 126 ? -5.476 7.184 17.393 1.00 97.62 126 SER A O 1
ATOM 957 N N . ARG A 1 127 ? -6.156 8.388 15.617 1.00 98.00 127 ARG A N 1
ATOM 958 C CA . ARG A 1 127 ? -5.548 9.658 16.036 1.00 98.00 127 ARG A CA 1
ATOM 959 C C . ARG A 1 127 ? -6.294 10.243 17.228 1.00 98.00 127 ARG A C 1
ATOM 961 O O . ARG A 1 127 ? -5.654 10.553 18.230 1.00 98.00 127 ARG A O 1
ATOM 968 N N . ASP A 1 128 ? -7.616 10.313 17.151 1.00 98.06 128 ASP A N 1
ATOM 969 C CA . ASP A 1 128 ? -8.481 10.861 18.198 1.00 98.06 128 ASP A CA 1
ATOM 970 C C . ASP A 1 128 ? -8.437 10.020 19.473 1.00 98.06 128 ASP A C 1
ATOM 972 O O . ASP A 1 128 ? -8.448 10.545 20.586 1.00 98.06 128 ASP A O 1
ATOM 976 N N . ALA A 1 129 ? -8.290 8.702 19.328 1.00 97.88 129 ALA A N 1
ATOM 977 C CA . ALA A 1 129 ? -8.080 7.802 20.455 1.00 97.88 129 ALA A CA 1
ATOM 978 C C . ALA A 1 129 ? -6.659 7.861 21.051 1.00 97.88 129 ALA A C 1
ATOM 980 O O . ALA A 1 129 ? -6.371 7.135 22.005 1.00 97.88 129 ALA A O 1
ATOM 981 N N . GLY A 1 130 ? -5.748 8.657 20.479 1.00 97.62 130 GLY A N 1
ATOM 982 C CA . GLY A 1 130 ? -4.351 8.741 20.906 1.00 97.62 130 GLY A CA 1
ATOM 983 C C . GLY A 1 130 ? -3.560 7.448 20.695 1.00 97.62 130 GLY A C 1
ATOM 984 O O . GLY A 1 130 ? -2.537 7.251 21.345 1.00 97.62 130 GLY A O 1
ATOM 985 N N . ARG A 1 131 ? -4.029 6.549 19.817 1.00 98.06 131 ARG A N 1
ATOM 986 C CA . ARG A 1 131 ? -3.362 5.278 19.493 1.00 98.06 131 ARG A CA 1
ATOM 987 C C . ARG A 1 131 ? -2.490 5.368 18.249 1.00 98.06 131 ARG A C 1
ATOM 989 O O . ARG A 1 131 ? -1.658 4.493 18.059 1.00 98.06 131 ARG A O 1
ATOM 996 N N . LEU A 1 132 ? -2.643 6.387 17.405 1.00 97.56 132 LEU A N 1
ATOM 997 C CA . LEU A 1 132 ? -1.870 6.485 16.165 1.00 97.56 132 LEU A CA 1
ATOM 998 C C . LEU A 1 132 ? -0.391 6.757 16.470 1.00 97.56 132 LEU A C 1
ATOM 1000 O O . LEU A 1 132 ? -0.056 7.750 17.115 1.00 97.56 132 LEU A O 1
ATOM 1004 N N . ARG A 1 133 ? 0.492 5.888 15.976 1.00 96.75 133 ARG A N 1
ATOM 1005 C CA . ARG A 1 133 ? 1.945 6.062 16.052 1.00 96.75 133 ARG A CA 1
ATOM 1006 C C . ARG A 1 133 ? 2.492 6.693 14.775 1.00 96.75 133 ARG A C 1
ATOM 1008 O O . ARG A 1 133 ? 3.238 7.663 14.854 1.00 96.75 133 ARG A O 1
ATOM 1015 N N . GLU A 1 134 ? 2.135 6.143 13.619 1.00 95.06 134 GLU A N 1
ATOM 1016 C CA . GLU A 1 134 ? 2.626 6.593 12.313 1.00 95.06 134 GLU A CA 1
ATOM 1017 C C . GLU A 1 134 ? 1.605 6.275 11.214 1.00 95.06 134 GLU A C 1
ATOM 1019 O O . GLU A 1 134 ? 0.948 5.237 11.248 1.00 95.06 134 GLU A O 1
ATOM 1024 N N . ALA A 1 135 ? 1.469 7.157 10.224 1.00 95.62 135 ALA A N 1
ATOM 1025 C CA . ALA A 1 135 ? 0.660 6.917 9.032 1.00 95.62 135 ALA A CA 1
ATOM 1026 C C . ALA A 1 135 ? 1.553 7.065 7.793 1.00 95.62 135 ALA A C 1
ATOM 1028 O O . ALA A 1 135 ? 1.829 8.180 7.358 1.00 95.62 135 ALA A O 1
ATOM 1029 N N . GLU A 1 136 ? 2.018 5.939 7.242 1.00 93.75 136 GLU A N 1
ATOM 1030 C CA . GLU A 1 136 ? 2.815 5.920 6.004 1.00 93.75 136 GLU A CA 1
ATOM 1031 C C . GLU A 1 136 ? 1.948 6.289 4.782 1.00 93.75 136 GLU A C 1
ATOM 1033 O O . GLU A 1 136 ? 2.446 6.834 3.799 1.00 93.75 136 GLU A O 1
ATOM 1038 N N . GLY A 1 137 ? 0.642 6.003 4.847 1.00 95.12 137 GLY A N 1
ATOM 1039 C CA . GLY A 1 137 ? -0.325 6.341 3.807 1.00 95.12 137 GLY A CA 1
ATOM 1040 C C . GLY A 1 137 ? -0.274 5.392 2.608 1.00 95.12 137 GLY A C 1
ATOM 1041 O O . GLY A 1 137 ? -0.031 4.191 2.754 1.00 95.12 137 GLY A O 1
ATOM 1042 N N . TRP A 1 138 ? -0.558 5.929 1.419 1.00 96.75 138 TRP A N 1
ATOM 1043 C CA . TRP A 1 138 ? -0.621 5.180 0.163 1.00 96.75 138 TRP A CA 1
ATOM 1044 C C . TRP A 1 138 ? 0.757 5.036 -0.491 1.00 96.75 138 TRP A C 1
ATOM 1046 O O . TRP A 1 138 ? 1.497 6.005 -0.643 1.00 96.75 138 TRP A O 1
ATOM 1056 N N . ASN A 1 139 ? 1.074 3.833 -0.960 1.00 96.12 139 ASN A N 1
ATOM 1057 C CA . ASN A 1 139 ? 2.290 3.529 -1.704 1.00 96.12 139 ASN A CA 1
ATOM 1058 C C . ASN A 1 139 ? 1.948 2.689 -2.938 1.00 96.12 139 ASN A C 1
ATOM 1060 O O . ASN A 1 139 ? 1.154 1.753 -2.844 1.00 96.12 139 ASN A O 1
ATOM 1064 N N . VAL A 1 140 ? 2.569 2.995 -4.077 1.00 95.75 140 VAL A N 1
ATOM 1065 C CA . VAL A 1 140 ? 2.489 2.177 -5.293 1.00 95.75 140 VAL A CA 1
ATOM 1066 C C . VAL A 1 140 ? 3.876 1.660 -5.611 1.00 95.75 140 VAL A C 1
ATOM 1068 O O . VAL A 1 140 ? 4.830 2.432 -5.679 1.00 95.75 140 VAL A O 1
ATOM 1071 N N . ARG A 1 141 ? 3.987 0.354 -5.839 1.00 93.75 141 ARG A N 1
ATOM 1072 C CA . ARG A 1 141 ? 5.219 -0.276 -6.311 1.00 93.75 141 ARG A CA 1
ATOM 1073 C C . ARG A 1 141 ? 4.946 -1.021 -7.605 1.00 93.75 141 ARG A C 1
ATOM 1075 O O . ARG A 1 141 ? 4.010 -1.819 -7.631 1.00 93.75 141 ARG A O 1
ATOM 1082 N N . PRO A 1 142 ? 5.735 -0.817 -8.666 1.00 93.06 142 PRO A N 1
ATOM 1083 C CA . PRO A 1 142 ? 5.661 -1.712 -9.806 1.00 93.06 142 PRO A CA 1
ATOM 1084 C C . PRO A 1 142 ? 6.122 -3.111 -9.391 1.00 93.06 142 PRO A C 1
ATOM 1086 O O . PRO A 1 142 ? 7.030 -3.265 -8.572 1.00 93.06 142 PRO A O 1
ATOM 1089 N N . LEU A 1 143 ? 5.455 -4.125 -9.935 1.00 89.12 143 LEU A N 1
ATOM 1090 C CA . LEU A 1 143 ? 5.847 -5.524 -9.805 1.00 89.12 143 LEU A CA 1
ATOM 1091 C C . LEU A 1 143 ? 6.576 -5.944 -11.084 1.00 89.12 143 LEU A C 1
ATOM 1093 O O . LEU A 1 143 ? 7.765 -5.675 -11.221 1.00 89.12 143 LEU A O 1
ATOM 1097 N N . ASP A 1 144 ? 5.861 -6.553 -12.029 1.00 87.50 144 ASP A N 1
ATOM 1098 C CA . ASP A 1 144 ? 6.389 -6.953 -13.331 1.00 87.50 144 ASP A CA 1
ATOM 1099 C C . ASP A 1 144 ? 5.428 -6.550 -14.461 1.00 87.50 144 ASP A C 1
ATOM 1101 O O . ASP A 1 144 ? 4.199 -6.595 -14.326 1.00 87.50 144 ASP A O 1
ATOM 1105 N N . GLY A 1 145 ? 5.990 -6.120 -15.588 1.00 87.38 145 GLY A N 1
ATOM 1106 C CA . GLY A 1 145 ? 5.247 -5.624 -16.743 1.00 87.38 145 GLY A CA 1
ATOM 1107 C C . GLY A 1 145 ? 4.265 -4.497 -16.396 1.00 87.38 145 GLY A C 1
ATOM 1108 O O . GLY A 1 145 ? 4.658 -3.381 -16.077 1.00 87.38 145 GLY A O 1
ATOM 1109 N N . LYS A 1 146 ? 2.964 -4.785 -16.514 1.00 90.06 146 LYS A N 1
ATOM 1110 C CA . LYS A 1 146 ? 1.852 -3.844 -16.267 1.00 90.06 146 LYS A CA 1
ATOM 1111 C C . LYS A 1 146 ? 1.151 -4.087 -14.923 1.00 90.06 146 LYS A C 1
ATOM 1113 O O . LYS A 1 146 ? -0.020 -3.730 -14.766 1.00 90.06 146 LYS A O 1
ATOM 1118 N N . GLN A 1 147 ? 1.835 -4.745 -13.989 1.00 94.00 147 GLN A N 1
ATOM 1119 C CA . GLN A 1 147 ? 1.326 -5.054 -12.656 1.00 94.00 147 GLN A CA 1
ATOM 1120 C C . GLN A 1 147 ? 1.924 -4.125 -11.606 1.00 94.00 147 GLN A C 1
ATOM 1122 O O . GLN A 1 147 ? 3.120 -3.837 -11.609 1.00 94.00 147 GLN A O 1
ATOM 1127 N N . TYR A 1 148 ? 1.081 -3.697 -10.676 1.00 95.56 148 TYR A N 1
ATOM 1128 C CA . TYR A 1 148 ? 1.432 -2.770 -9.613 1.00 95.56 148 TYR A CA 1
ATOM 1129 C C . TYR A 1 148 ? 0.855 -3.270 -8.296 1.00 95.56 148 TYR A C 1
ATOM 1131 O O . TYR A 1 148 ? -0.282 -3.730 -8.241 1.00 95.56 148 TYR A O 1
ATOM 1139 N N . LEU A 1 149 ? 1.632 -3.159 -7.227 1.00 96.88 149 LEU A N 1
ATOM 1140 C CA . LEU A 1 149 ? 1.185 -3.369 -5.863 1.00 96.88 149 LEU A CA 1
ATOM 1141 C C . LEU A 1 149 ? 0.849 -2.012 -5.252 1.00 96.88 149 LEU A C 1
ATOM 1143 O O . LEU A 1 149 ? 1.733 -1.181 -5.046 1.00 96.88 149 LEU A O 1
ATOM 1147 N N . VAL A 1 150 ? -0.422 -1.799 -4.946 1.00 97.69 150 VAL A N 1
ATOM 1148 C CA . VAL A 1 150 ? -0.888 -0.655 -4.167 1.00 97.69 150 VAL A CA 1
ATOM 1149 C C . VAL A 1 150 ? -1.010 -1.099 -2.722 1.00 97.69 150 VAL A C 1
ATOM 1151 O O . VAL A 1 150 ? -1.630 -2.123 -2.442 1.00 97.69 150 VAL A O 1
ATOM 1154 N N . SER A 1 151 ? -0.430 -0.347 -1.795 1.00 97.88 151 SER A N 1
ATOM 1155 C CA . SER A 1 151 ? -0.571 -0.624 -0.371 1.00 97.88 151 SER A CA 1
ATOM 1156 C C . SER A 1 151 ? -0.900 0.623 0.429 1.00 97.88 151 SER A C 1
ATOM 1158 O O . SER A 1 151 ? -0.343 1.682 0.154 1.00 97.88 151 SER A O 1
ATOM 1160 N N . PHE A 1 152 ? -1.751 0.469 1.439 1.00 98.06 152 PHE A N 1
ATOM 1161 C CA . PHE A 1 152 ? -1.989 1.477 2.467 1.00 98.06 152 PHE A CA 1
ATOM 1162 C C . PHE A 1 152 ? -1.476 0.964 3.808 1.00 98.06 152 PHE A C 1
ATOM 1164 O O . PHE A 1 152 ? -1.762 -0.184 4.166 1.00 98.06 152 PHE A O 1
ATOM 1171 N N . THR A 1 153 ? -0.740 1.798 4.540 1.00 97.75 153 THR A N 1
ATOM 1172 C CA . THR A 1 153 ? -0.127 1.399 5.809 1.00 97.75 153 THR A CA 1
ATOM 1173 C C . THR A 1 153 ? -0.276 2.475 6.884 1.00 97.75 153 THR A C 1
ATOM 1175 O O . THR A 1 153 ? 0.031 3.646 6.656 1.00 97.75 153 THR A O 1
ATOM 1178 N N . PHE A 1 154 ? -0.670 2.056 8.086 1.00 97.56 154 PHE A N 1
ATOM 1179 C CA . PHE A 1 154 ? -0.576 2.853 9.311 1.00 97.56 154 PHE A CA 1
ATOM 1180 C C . PHE A 1 154 ? -0.224 1.958 10.506 1.00 97.56 154 PHE A C 1
ATOM 1182 O O . PHE A 1 154 ? -0.400 0.738 10.466 1.00 97.56 154 PHE A O 1
ATOM 1189 N N . GLU A 1 155 ? 0.320 2.552 11.559 1.00 97.25 155 GLU A N 1
ATOM 1190 C CA . GLU A 1 155 ? 0.775 1.865 12.762 1.00 97.25 155 GLU A CA 1
ATOM 1191 C C . GLU A 1 155 ? 0.152 2.504 14.003 1.00 97.25 155 GLU A C 1
ATOM 1193 O O . GLU A 1 155 ? 0.219 3.722 14.192 1.00 97.25 155 GLU A O 1
ATOM 1198 N N . GLU A 1 156 ? -0.427 1.669 14.863 1.00 97.94 156 GLU A N 1
ATOM 1199 C CA . GLU A 1 156 ? -0.907 2.061 16.186 1.00 97.94 156 GLU A CA 1
ATOM 1200 C C . GLU A 1 156 ? 0.134 1.746 17.281 1.00 97.94 156 GLU A C 1
ATOM 1202 O O . GLU A 1 156 ? 1.085 0.973 17.104 1.00 97.94 156 GLU A O 1
ATOM 1207 N N . MET A 1 157 ? -0.051 2.343 18.458 1.00 95.12 157 MET A N 1
ATOM 1208 C CA . MET A 1 157 ? 0.721 2.057 19.660 1.00 95.12 157 MET A CA 1
ATOM 1209 C C . MET A 1 157 ? 0.690 0.558 19.990 1.00 95.12 157 MET A C 1
ATOM 1211 O O . MET A 1 157 ? -0.282 -0.149 19.740 1.00 95.12 157 MET A O 1
ATOM 1215 N N . GLY A 1 158 ? 1.782 0.054 20.566 1.00 94.62 158 GLY A N 1
ATOM 1216 C CA . GLY A 1 158 ? 1.947 -1.387 20.784 1.00 94.62 158 GLY A CA 1
ATOM 1217 C C . GLY A 1 158 ? 2.394 -2.156 19.535 1.00 94.62 158 GLY A C 1
ATOM 1218 O O . GLY A 1 158 ? 2.281 -3.379 19.513 1.00 94.62 158 GLY A O 1
ATOM 1219 N N . ASN A 1 159 ? 2.937 -1.457 18.528 1.00 91.50 159 ASN A N 1
ATOM 1220 C CA . ASN A 1 159 ? 3.474 -2.015 17.280 1.00 91.50 159 ASN A CA 1
ATOM 1221 C C . ASN A 1 159 ? 2.424 -2.784 16.461 1.00 91.50 159 ASN A C 1
ATOM 1223 O O . ASN A 1 159 ? 2.731 -3.795 15.822 1.00 91.50 159 ASN A O 1
ATOM 1227 N N . GLN A 1 160 ? 1.175 -2.318 16.487 1.00 95.06 160 GLN A N 1
ATOM 1228 C CA . GLN A 1 160 ? 0.110 -2.886 15.669 1.00 95.06 160 GLN A CA 1
ATOM 1229 C C . GLN A 1 160 ? 0.140 -2.228 14.291 1.00 95.06 160 GLN A C 1
ATOM 1231 O O . GLN A 1 160 ? -0.381 -1.135 14.083 1.00 95.06 160 GLN A O 1
ATOM 1236 N N . LYS A 1 161 ? 0.810 -2.890 13.346 1.00 96.69 161 LYS A N 1
ATOM 1237 C CA . LYS A 1 161 ? 0.913 -2.423 11.964 1.00 96.69 161 LYS A CA 1
ATOM 1238 C C . LYS A 1 161 ? -0.267 -2.930 11.139 1.00 96.69 161 LYS A C 1
ATOM 1240 O O . LYS A 1 161 ? -0.423 -4.135 10.941 1.00 96.69 161 LYS A O 1
ATOM 1245 N N . HIS A 1 162 ? -1.054 -2.005 10.609 1.00 97.38 162 HIS A N 1
ATOM 1246 C CA . HIS A 1 162 ? -2.156 -2.275 9.697 1.00 97.38 162 HIS A CA 1
ATOM 1247 C C . HIS A 1 162 ? -1.695 -1.998 8.272 1.00 97.38 162 HIS A C 1
ATOM 1249 O O . HIS A 1 162 ? -1.302 -0.882 7.941 1.00 97.38 162 HIS A O 1
ATOM 1255 N N . ARG A 1 163 ? -1.729 -3.024 7.421 1.00 97.88 163 ARG A N 1
ATOM 1256 C CA . ARG A 1 163 ? -1.333 -2.914 6.017 1.00 97.88 163 ARG A CA 1
ATOM 1257 C C . ARG A 1 163 ? -2.369 -3.581 5.135 1.00 97.88 163 ARG A C 1
ATOM 1259 O O . ARG A 1 163 ? -2.683 -4.749 5.348 1.00 97.88 163 ARG A O 1
ATOM 1266 N N . ALA A 1 164 ? -2.890 -2.860 4.155 1.00 98.12 164 ALA A N 1
ATOM 1267 C CA . ALA A 1 164 ? -3.776 -3.387 3.124 1.00 98.12 164 ALA A CA 1
ATOM 1268 C C . ALA A 1 164 ? -3.048 -3.362 1.782 1.00 98.12 164 ALA A C 1
ATOM 1270 O O . ALA A 1 164 ? -2.333 -2.405 1.497 1.00 98.12 164 ALA A O 1
ATOM 1271 N N . GLU A 1 165 ? -3.186 -4.424 0.990 1.00 98.19 165 GLU A N 1
ATOM 1272 C CA . GLU A 1 165 ? -2.465 -4.593 -0.272 1.00 98.19 165 GLU A CA 1
ATOM 1273 C C . GLU A 1 165 ? -3.401 -5.045 -1.399 1.00 98.19 165 GLU A C 1
ATOM 1275 O O . GLU A 1 165 ? -4.138 -6.025 -1.255 1.00 98.19 165 GLU A O 1
ATOM 1280 N N . TRP A 1 166 ? -3.321 -4.372 -2.546 1.00 98.12 166 TRP A N 1
ATOM 1281 C CA . TRP A 1 166 ? -4.025 -4.716 -3.780 1.00 98.12 166 TRP A CA 1
ATOM 1282 C C . TRP A 1 166 ? -3.031 -4.845 -4.927 1.00 98.12 166 TRP A C 1
ATOM 1284 O O . TRP A 1 166 ? -2.199 -3.968 -5.144 1.00 98.12 166 TRP A O 1
ATOM 1294 N N . GLU A 1 167 ? -3.142 -5.920 -5.698 1.00 97.25 167 GLU A N 1
ATOM 1295 C CA . GLU A 1 167 ? -2.455 -6.037 -6.979 1.00 97.25 167 GLU A CA 1
ATOM 1296 C C . GLU A 1 167 ? -3.366 -5.524 -8.092 1.00 97.25 167 GLU A C 1
ATOM 1298 O O . GLU A 1 167 ? -4.504 -5.973 -8.247 1.00 97.25 167 GLU A O 1
ATOM 1303 N N . VAL A 1 168 ? -2.848 -4.582 -8.869 1.00 96.62 168 VAL A N 1
ATOM 1304 C CA . VAL A 1 168 ? -3.521 -3.944 -9.992 1.00 96.62 168 VAL A CA 1
ATOM 1305 C C . VAL A 1 168 ? -2.807 -4.354 -11.267 1.00 96.62 168 VAL A C 1
ATOM 1307 O O . VAL A 1 168 ? -1.625 -4.070 -11.443 1.00 96.62 168 VAL A O 1
ATOM 1310 N N . ASN A 1 169 ? -3.528 -4.997 -12.180 1.00 94.88 169 ASN A N 1
ATOM 1311 C CA . ASN A 1 169 ? -3.019 -5.322 -13.506 1.00 94.88 169 ASN A CA 1
ATOM 1312 C C . ASN A 1 169 ? -3.680 -4.399 -14.533 1.00 94.88 169 ASN A C 1
ATOM 1314 O O . ASN A 1 169 ? -4.875 -4.520 -14.812 1.00 94.88 169 ASN A O 1
ATOM 1318 N N . LEU A 1 170 ? -2.901 -3.476 -15.103 1.00 91.44 170 LEU A N 1
ATOM 1319 C CA . LEU A 1 170 ? -3.401 -2.517 -16.090 1.00 91.44 170 LEU A CA 1
ATOM 1320 C C . LEU A 1 170 ? -3.758 -3.171 -17.431 1.00 91.44 170 LEU A C 1
ATOM 1322 O O . LEU A 1 170 ? -4.575 -2.626 -18.164 1.00 91.44 170 LEU A O 1
ATOM 1326 N N . ALA A 1 171 ? -3.169 -4.322 -17.772 1.00 90.50 171 ALA A N 1
ATOM 1327 C CA . ALA A 1 171 ? -3.455 -5.002 -19.036 1.00 90.50 171 ALA A CA 1
ATOM 1328 C C . ALA A 1 171 ? -4.849 -5.645 -19.040 1.00 90.50 171 ALA A C 1
ATOM 1330 O O . ALA A 1 171 ? -5.566 -5.559 -20.032 1.00 90.50 171 ALA A O 1
ATOM 1331 N N . SER A 1 172 ? -5.234 -6.271 -17.925 1.00 94.12 172 SER A N 1
ATOM 1332 C CA . SER A 1 172 ? -6.548 -6.900 -17.737 1.00 94.12 172 SER A CA 1
ATOM 1333 C C . SER A 1 172 ? -7.558 -5.996 -17.030 1.00 94.12 172 SER A C 1
ATOM 1335 O O . SER A 1 172 ? -8.706 -6.390 -16.846 1.00 94.12 172 SER A O 1
ATOM 1337 N N . ASN A 1 173 ? -7.143 -4.798 -16.608 1.00 93.12 173 ASN A N 1
ATOM 1338 C CA . ASN A 1 173 ? -7.934 -3.863 -15.811 1.00 93.12 173 ASN A CA 1
ATOM 1339 C C . ASN A 1 173 ? -8.439 -4.442 -14.467 1.00 93.12 173 ASN A C 1
ATOM 1341 O O . ASN A 1 173 ? -9.396 -3.927 -13.885 1.00 93.12 173 ASN A O 1
ATOM 1345 N N . THR A 1 174 ? -7.793 -5.491 -13.949 1.00 95.12 174 THR A N 1
ATOM 1346 C CA . THR A 1 174 ? -8.218 -6.218 -12.741 1.00 95.12 174 THR A CA 1
ATOM 1347 C C . THR A 1 174 ? -7.549 -5.685 -11.480 1.00 95.12 174 THR A C 1
ATOM 1349 O O . THR A 1 174 ? -6.372 -5.325 -11.511 1.00 95.12 174 THR A O 1
ATOM 1352 N N . ILE A 1 175 ? -8.279 -5.711 -10.363 1.00 95.94 175 ILE A N 1
ATOM 1353 C CA . ILE A 1 175 ? -7.766 -5.395 -9.025 1.00 95.94 175 ILE A CA 1
ATOM 1354 C C . ILE A 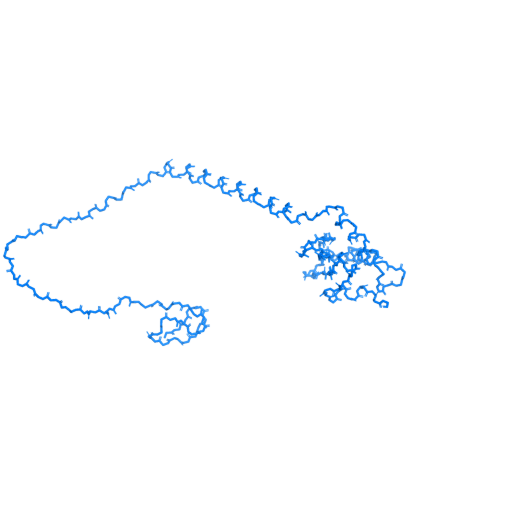1 175 ? -8.046 -6.588 -8.109 1.00 95.94 175 ILE A C 1
ATOM 1356 O O . ILE A 1 175 ? -9.174 -7.079 -8.055 1.00 95.94 175 ILE A O 1
ATOM 1360 N N . VAL A 1 176 ? -7.019 -7.077 -7.416 1.00 96.38 176 VAL A N 1
ATOM 1361 C CA . VAL A 1 176 ? -7.097 -8.264 -6.556 1.00 96.38 176 VAL A CA 1
ATOM 1362 C C . VAL A 1 176 ? -6.537 -7.933 -5.178 1.00 96.38 176 VAL A C 1
ATOM 1364 O O . VAL A 1 176 ? -5.380 -7.537 -5.059 1.00 96.38 176 VAL A O 1
ATOM 1367 N N . ALA A 1 177 ? -7.337 -8.125 -4.129 1.00 97.31 177 ALA A N 1
ATOM 1368 C CA . ALA A 1 177 ? -6.866 -8.015 -2.751 1.00 97.31 177 ALA A CA 1
ATOM 1369 C C . ALA A 1 177 ? -5.838 -9.117 -2.444 1.00 97.31 177 ALA A C 1
ATOM 1371 O O . ALA A 1 177 ? -6.074 -10.291 -2.734 1.00 97.31 177 ALA A O 1
ATOM 1372 N N . LYS A 1 178 ? -4.698 -8.741 -1.860 1.00 97.50 178 LYS A N 1
ATOM 1373 C CA . LYS A 1 178 ? -3.595 -9.663 -1.543 1.00 97.50 178 LYS A CA 1
ATOM 1374 C C . LYS A 1 178 ? -3.582 -10.150 -0.107 1.00 97.50 178 LYS A C 1
ATOM 1376 O O . LYS A 1 178 ? -2.971 -11.179 0.168 1.00 97.50 178 LYS A O 1
ATOM 1381 N N . ASN A 1 179 ? -4.240 -9.432 0.794 1.00 97.31 179 ASN A N 1
ATOM 1382 C CA . ASN A 1 179 ? -4.278 -9.777 2.204 1.00 97.31 179 ASN A CA 1
ATOM 1383 C C . ASN A 1 179 ? -5.670 -9.588 2.812 1.00 97.31 179 ASN A C 1
ATOM 1385 O O . ASN A 1 179 ? -6.567 -9.001 2.203 1.00 97.31 179 ASN A O 1
ATOM 1389 N N . ASP A 1 180 ? -5.829 -10.086 4.037 1.00 96.69 180 ASP A N 1
ATOM 1390 C CA . ASP A 1 180 ? -7.116 -10.110 4.731 1.00 96.69 180 ASP A CA 1
ATOM 1391 C C . ASP A 1 180 ? -7.682 -8.712 4.973 1.00 96.69 180 ASP A C 1
ATOM 1393 O O . ASP A 1 180 ? -8.894 -8.532 4.913 1.00 96.69 180 ASP A O 1
ATOM 1397 N N . LEU A 1 181 ? -6.837 -7.710 5.245 1.00 96.62 181 LEU A N 1
ATOM 1398 C CA . LEU A 1 181 ? -7.314 -6.345 5.464 1.00 96.62 181 LEU A CA 1
ATOM 1399 C C . LEU A 1 181 ? -7.872 -5.751 4.166 1.00 96.62 181 LEU A C 1
ATOM 1401 O O . LEU A 1 181 ? -8.989 -5.246 4.171 1.00 96.62 181 LEU A O 1
ATOM 1405 N N . ALA A 1 182 ? -7.155 -5.881 3.048 1.00 97.12 182 ALA A N 1
ATOM 1406 C CA . ALA A 1 182 ? -7.651 -5.448 1.745 1.00 97.12 182 ALA A CA 1
ATOM 1407 C C . ALA A 1 182 ? -8.932 -6.188 1.340 1.00 97.12 182 ALA A C 1
ATOM 1409 O O . ALA A 1 182 ? -9.856 -5.565 0.828 1.00 97.12 182 ALA A O 1
ATOM 1410 N N . ALA A 1 183 ? -9.011 -7.497 1.603 1.00 96.38 183 ALA A N 1
ATOM 1411 C CA . ALA A 1 183 ? -10.191 -8.303 1.302 1.00 96.38 183 ALA A CA 1
ATOM 1412 C C . ALA A 1 183 ? -11.399 -7.945 2.182 1.00 96.38 183 ALA A C 1
ATOM 1414 O O . ALA A 1 183 ? -12.529 -8.017 1.715 1.00 96.38 183 ALA A O 1
ATOM 1415 N N . LYS A 1 184 ? -11.174 -7.552 3.443 1.00 95.56 184 LYS A N 1
ATOM 1416 C CA . LYS A 1 184 ? -12.234 -7.087 4.351 1.00 95.56 184 LYS A CA 1
ATOM 1417 C C . LYS A 1 184 ? -12.765 -5.717 3.962 1.00 95.56 184 LYS A C 1
ATOM 1419 O O . LYS A 1 184 ? -13.963 -5.494 4.068 1.00 95.56 184 LYS A O 1
ATOM 1424 N N . VAL A 1 185 ? -11.878 -4.811 3.556 1.00 94.19 185 VAL A N 1
ATOM 1425 C CA . VAL A 1 185 ? -12.253 -3.439 3.196 1.00 94.19 185 VAL A CA 1
ATOM 1426 C C . VAL A 1 185 ? -12.902 -3.389 1.820 1.00 94.19 185 VAL A C 1
ATOM 1428 O O . VAL A 1 185 ? -13.810 -2.597 1.618 1.00 94.19 185 VAL A O 1
ATOM 1431 N N . TYR A 1 186 ? -12.478 -4.233 0.881 1.00 90.25 186 TYR A N 1
ATOM 1432 C CA . TYR A 1 186 ? -13.042 -4.271 -0.463 1.00 90.25 186 TYR A CA 1
ATOM 1433 C C . TYR A 1 186 ? -14.325 -5.109 -0.518 1.00 90.25 186 TYR A C 1
ATOM 1435 O O . TYR A 1 186 ? -14.295 -6.326 -0.325 1.00 90.25 186 TYR A O 1
ATOM 1443 N N . LYS A 1 187 ? -15.455 -4.476 -0.849 1.00 81.62 187 LYS A N 1
ATOM 1444 C CA . LYS A 1 187 ? -16.707 -5.193 -1.106 1.00 81.62 187 LYS A CA 1
ATOM 1445 C C . LYS A 1 187 ? -16.694 -5.726 -2.536 1.00 81.62 187 LYS A C 1
ATOM 1447 O O . LYS A 1 187 ? -16.731 -4.957 -3.492 1.00 81.62 187 LYS A O 1
ATOM 1452 N N . ARG A 1 188 ? -16.642 -7.050 -2.688 1.00 75.06 188 ARG A N 1
ATOM 1453 C CA . ARG A 1 188 ? -16.845 -7.693 -3.989 1.00 75.06 188 ARG A CA 1
ATOM 1454 C C . ARG A 1 188 ? -18.350 -7.738 -4.262 1.00 75.06 188 ARG A C 1
ATOM 1456 O O . ARG A 1 188 ? -19.063 -8.412 -3.522 1.00 75.06 188 ARG A O 1
ATOM 1463 N N . GLU A 1 189 ? -18.803 -6.976 -5.254 1.00 60.47 189 GLU A N 1
ATOM 1464 C CA . GLU A 1 189 ? -20.148 -7.129 -5.831 1.00 60.47 189 GLU A CA 1
ATOM 1465 C C . GLU A 1 189 ? -20.300 -8.473 -6.555 1.00 60.47 189 GLU A C 1
ATOM 1467 O O . GLU A 1 189 ? -19.287 -8.976 -7.105 1.00 60.47 189 GLU A O 1
#

Radius of gyration: 33.07 Å; chains: 1; bounding box: 102×53×40 Å

pLDDT: mean 79.56, std 18.9, range [37.97, 98.19]

Secondary structure (DSSP, 8-state):
-B-TTT-PBPPTT-SB-TTT-PBP-----------------------------------HHHHHHHHHHHHHHHHHHHHHHHHHHHHHT---HHHHHHHHHHHHTSBBSSTT-BHHHHHHHHHHHHHHTT-EEEEEEEEEEE-STTEEEEEEEEEETTTEEEEEEEEEETTTTEEEE-SHHHHHHB---

Foldseek 3Di:
DADPPPRDDDDPPDQADPPPRHGDDDDDDDDDDDDDDDDDDDDDDDDPDPPPPPPPPPPVVVVVVVVVVVCVCVVVVVVVVVVVVVVVFDDDPVLQVVVVVVQQQAAWPDPPHGLVRVVVVVQVVLVVVVFWDFWPAWDWGDDDDQKIKIKGWTATPPGRIDMWIWIARPVVRDIHTDDDNNVNTGDDD

Sequence (189 aa):
MRCPKCSTETPNEALCCPGCKLPTPKGNNYLKTKGKSVRPDAGKKPKKRSRQKDKKSINPLIVVPVLLIVVILFGAGSYIATTLFQEAQAGDPGSMEAILTKVRGLPSSQEGKTVEDYFEDKVEESRDAGRLREAEGWNVRPLDGKQYLVSFTFEEMGNQKHRAEWEVNLASNTIVAKNDLAAKVYKRE